Protein AF-0000000083795337 (afdb_homodimer)

Solvent-accessible surface area (backbone atoms only — not comparable to full-atom values): 11195 Å² total; per-residue (Å²): 133,57,73,67,56,52,52,50,52,52,48,51,52,49,50,52,50,48,52,53,50,46,53,50,38,52,50,49,40,58,55,45,55,73,72,33,61,86,78,34,44,68,59,46,50,51,30,49,24,50,42,45,50,49,49,53,44,49,38,45,76,73,72,40,52,71,63,55,39,52,51,51,35,50,50,51,40,53,51,35,55,75,70,58,31,66,58,33,72,62,78,38,41,43,59,53,49,48,48,52,52,44,75,26,88,133,58,73,66,56,53,52,51,52,52,49,52,51,48,50,52,50,49,52,53,50,46,53,49,38,53,50,50,41,58,56,45,56,73,71,32,60,84,78,35,45,69,58,46,52,51,32,50,25,49,43,45,51,49,50,52,45,48,38,43,77,73,71,39,54,72,62,55,38,50,52,52,35,49,50,49,40,52,52,35,56,74,69,57,32,67,57,34,72,61,77,37,40,44,59,53,50,49,49,53,53,46,76,25,88

Foldseek 3Di:
DDPVVVVVVVLVVVLVVLVVVLVVLVVVLVVLVVVPCVVCVVVNVVSVVVNVVSVQVNCVSVPHHPVNVLVVLLVVLVVCVVVVPPCCVPPNNSVVVNVVSVVVD/DDPVVVVVVVLVVVLVVLVVVLVVLVVVLVVLVVVPCVVCVVVNVVSVVVNVVSVQVNCVSVPHHPVNVLVVLLVVLVVCVVVVPPCCVPPNNSVVVNVVSVVVD

Structure (mmCIF, N/CA/C/O backbone):
data_AF-0000000083795337-model_v1
#
loop_
_entity.id
_entity.type
_entity.pdbx_description
1 polymer 'MazG-like family protein'
#
loop_
_atom_site.group_PDB
_atom_site.id
_atom_site.type_symbol
_atom_site.label_atom_id
_atom_site.label_alt_id
_atom_site.label_comp_id
_atom_site.label_asym_id
_atom_site.label_entity_id
_atom_site.label_seq_id
_atom_site.pdbx_PDB_ins_code
_atom_site.Cartn_x
_atom_site.Cartn_y
_atom_site.Cartn_z
_atom_site.occupancy
_atom_site.B_iso_or_equiv
_atom_site.auth_seq_id
_atom_site.auth_comp_id
_atom_site.auth_asym_id
_atom_site.auth_atom_id
_atom_site.pdbx_PDB_model_num
ATOM 1 N N . MET A 1 1 ? 9.078 -29.562 -21.312 1 59.06 1 MET A N 1
ATOM 2 C CA . MET A 1 1 ? 8.859 -28.641 -20.203 1 59.06 1 MET A CA 1
ATOM 3 C C . MET A 1 1 ? 7.438 -28.766 -19.656 1 59.06 1 MET A C 1
ATOM 5 O O . MET A 1 1 ? 6.473 -28.656 -20.422 1 59.06 1 MET A O 1
ATOM 9 N N . LYS A 1 2 ? 7.25 -29.484 -18.516 1 73.25 2 LYS A N 1
ATOM 10 C CA . LYS A 1 2 ? 5.949 -29.906 -18 1 73.25 2 LYS A CA 1
ATOM 11 C C . LYS A 1 2 ? 5.082 -28.688 -17.672 1 73.25 2 LYS A C 1
ATOM 13 O O . LYS A 1 2 ? 5.594 -27.594 -17.438 1 73.25 2 LYS A O 1
ATOM 18 N N . ARG A 1 3 ? 3.871 -28.641 -17.953 1 79.94 3 ARG A N 1
ATOM 19 C CA . ARG A 1 3 ? 2.861 -27.609 -17.703 1 79.94 3 ARG A CA 1
ATOM 20 C C . ARG A 1 3 ? 3.08 -26.953 -16.344 1 79.94 3 ARG A C 1
ATOM 22 O O . ARG A 1 3 ? 2.926 -25.734 -16.203 1 79.94 3 ARG A O 1
ATOM 29 N N . GLU A 1 4 ? 3.494 -27.625 -15.375 1 77.38 4 GLU A N 1
ATOM 30 C CA . GLU A 1 4 ? 3.74 -27.094 -14.039 1 77.38 4 GLU A CA 1
ATOM 31 C C . GLU A 1 4 ? 4.953 -26.172 -14.023 1 77.38 4 GLU A C 1
ATOM 33 O O . GLU A 1 4 ? 4.945 -25.125 -13.352 1 77.38 4 GLU A O 1
ATOM 38 N N . GLU A 1 5 ? 5.926 -26.594 -14.734 1 76.81 5 GLU A N 1
ATOM 39 C CA . GLU A 1 5 ? 7.145 -25.781 -14.828 1 76.81 5 GLU A CA 1
ATOM 40 C C . GLU A 1 5 ? 6.875 -24.453 -15.516 1 76.81 5 GLU A C 1
ATOM 42 O O . GLU A 1 5 ? 7.426 -23.422 -15.125 1 76.81 5 GLU A O 1
ATOM 47 N N . LEU A 1 6 ? 6.039 -24.594 -16.453 1 74.38 6 LEU A N 1
ATOM 48 C CA . LEU A 1 6 ? 5.684 -23.375 -17.188 1 74.38 6 LEU A CA 1
ATOM 49 C C . LEU A 1 6 ? 4.918 -22.406 -16.281 1 74.38 6 LEU A C 1
ATOM 51 O O . LEU A 1 6 ? 5.113 -21.203 -16.359 1 74.38 6 LEU A O 1
ATOM 55 N N . ASN A 1 7 ? 4.113 -22.875 -15.438 1 82.31 7 ASN A N 1
ATOM 56 C CA . ASN A 1 7 ? 3.34 -22.062 -14.508 1 82.31 7 ASN A CA 1
ATOM 57 C C . ASN A 1 7 ? 4.238 -21.391 -13.469 1 82.31 7 ASN A C 1
ATOM 59 O O . ASN A 1 7 ? 4.055 -20.219 -13.148 1 82.31 7 ASN A O 1
ATOM 63 N N . ILE A 1 8 ? 5.23 -22.141 -13.117 1 84.5 8 ILE A N 1
ATOM 64 C CA . ILE A 1 8 ? 6.168 -21.609 -12.133 1 84.5 8 ILE A CA 1
ATOM 65 C C . ILE A 1 8 ? 6.992 -20.484 -12.758 1 84.5 8 ILE A C 1
ATOM 67 O O . ILE A 1 8 ? 7.188 -19.438 -12.148 1 84.5 8 ILE A O 1
ATOM 71 N N . MET A 1 9 ? 7.441 -20.734 -13.945 1 87.31 9 MET A N 1
ATOM 72 C CA . MET A 1 9 ? 8.234 -19.734 -14.656 1 87.31 9 MET A CA 1
ATOM 73 C C . MET A 1 9 ? 7.41 -18.484 -14.922 1 87.31 9 MET A C 1
ATOM 75 O O . MET A 1 9 ? 7.91 -17.359 -14.781 1 87.31 9 MET A O 1
ATOM 79 N N . SER A 1 10 ? 6.195 -18.656 -15.305 1 89.12 10 SER A N 1
ATOM 80 C CA . SER A 1 10 ? 5.301 -17.531 -15.531 1 89.12 10 SER A CA 1
ATOM 81 C C . SER A 1 10 ? 5.07 -16.734 -14.242 1 89.12 10 SER A C 1
ATOM 83 O O . SER A 1 10 ? 5.043 -15.5 -14.266 1 89.12 10 SER A O 1
ATOM 85 N N . ASN A 1 11 ? 4.973 -17.453 -13.234 1 90.19 11 ASN A N 1
ATOM 86 C CA . ASN A 1 11 ? 4.785 -16.797 -11.938 1 90.19 11 ASN A CA 1
ATOM 87 C C . ASN A 1 11 ? 6.016 -16 -11.523 1 90.19 11 ASN A C 1
ATOM 89 O O . ASN A 1 11 ? 5.895 -14.875 -11.039 1 90.19 11 ASN A O 1
ATOM 93 N N . ILE A 1 12 ? 7.129 -16.562 -11.766 1 91.06 12 ILE A N 1
ATOM 94 C CA . ILE A 1 12 ? 8.383 -15.891 -11.445 1 91.06 12 ILE A CA 1
ATOM 95 C C . ILE A 1 12 ? 8.523 -14.633 -12.289 1 91.06 12 ILE A C 1
ATOM 97 O O . ILE A 1 12 ? 8.898 -13.578 -11.781 1 91.06 12 ILE A O 1
ATOM 101 N N . LYS A 1 13 ? 8.188 -14.766 -13.508 1 93.06 13 LYS A N 1
ATOM 102 C CA . LYS A 1 13 ? 8.25 -13.609 -14.398 1 93.06 13 LYS A CA 1
ATOM 103 C C . LYS A 1 13 ? 7.285 -12.516 -13.945 1 93.06 13 LYS A C 1
ATOM 105 O O . LYS A 1 13 ? 7.625 -11.336 -13.977 1 93.06 13 LYS A O 1
ATOM 110 N N . MET A 1 14 ? 6.152 -12.867 -13.539 1 94 14 MET A N 1
ATOM 111 C CA . MET A 1 14 ? 5.156 -11.914 -13.062 1 94 14 MET A CA 1
ATOM 112 C C . MET A 1 14 ? 5.637 -11.211 -11.789 1 94 14 MET A C 1
ATOM 114 O O . MET A 1 14 ? 5.5 -10 -11.656 1 94 14 MET A O 1
ATOM 118 N N . ILE A 1 15 ? 6.223 -11.961 -10.945 1 94.5 15 ILE A N 1
ATOM 119 C CA . ILE A 1 15 ? 6.738 -11.398 -9.703 1 94.5 15 ILE A CA 1
ATOM 120 C C . ILE A 1 15 ? 7.844 -10.391 -10.016 1 94.5 15 ILE A C 1
ATOM 122 O O . ILE A 1 15 ? 7.879 -9.297 -9.438 1 94.5 15 ILE A O 1
ATOM 126 N N . GLU A 1 16 ? 8.688 -10.688 -10.953 1 94.69 16 GLU A N 1
ATOM 127 C CA . GLU A 1 16 ? 9.758 -9.773 -11.344 1 94.69 16 GLU A CA 1
ATOM 128 C C . GLU A 1 16 ? 9.195 -8.5 -11.969 1 94.69 16 GLU A C 1
ATOM 130 O O . GLU A 1 16 ? 9.695 -7.402 -11.711 1 94.69 16 GLU A O 1
ATOM 135 N N . LYS A 1 17 ? 8.203 -8.68 -12.727 1 94.75 17 LYS A N 1
ATOM 136 C CA . LYS A 1 17 ? 7.539 -7.531 -13.328 1 94.75 17 LYS A CA 1
ATOM 137 C C . LYS A 1 17 ? 6.902 -6.645 -12.266 1 94.75 17 LYS A C 1
ATOM 13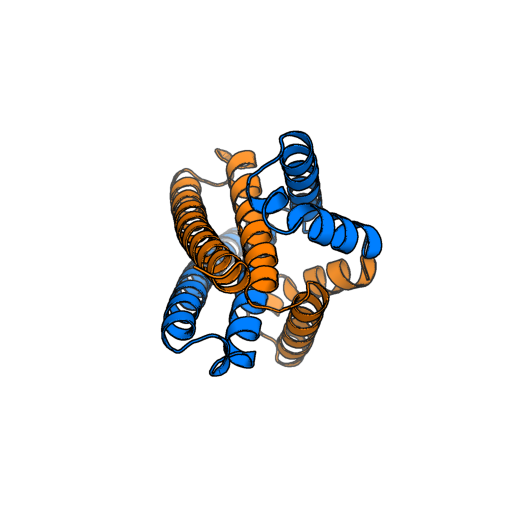9 O O . LYS A 1 17 ? 7.023 -5.418 -12.312 1 94.75 17 LYS A O 1
ATOM 144 N N . LEU A 1 18 ? 6.289 -7.273 -11.336 1 95.81 18 LEU A N 1
ATOM 145 C CA . LE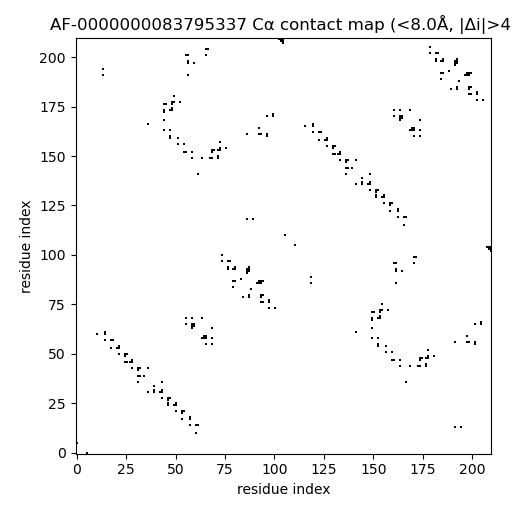U A 1 18 ? 5.641 -6.543 -10.25 1 95.81 18 LEU A CA 1
ATOM 146 C C . LEU A 1 18 ? 6.672 -5.797 -9.406 1 95.81 18 LEU A C 1
ATOM 148 O O . LEU A 1 18 ? 6.453 -4.645 -9.031 1 95.81 18 LEU A O 1
ATOM 152 N N . LYS A 1 19 ? 7.762 -6.512 -9.164 1 95.69 19 LYS A N 1
ATOM 153 C CA . LYS A 1 19 ? 8.844 -5.867 -8.43 1 95.69 19 LYS A CA 1
ATOM 154 C C . LYS A 1 19 ? 9.359 -4.637 -9.172 1 95.69 19 LYS A C 1
ATOM 156 O O . LYS A 1 19 ? 9.547 -3.578 -8.57 1 95.69 19 LYS A O 1
ATOM 161 N N . ALA A 1 20 ? 9.602 -4.766 -10.453 1 95.38 20 ALA A N 1
ATOM 162 C CA . ALA A 1 20 ? 10.078 -3.656 -11.27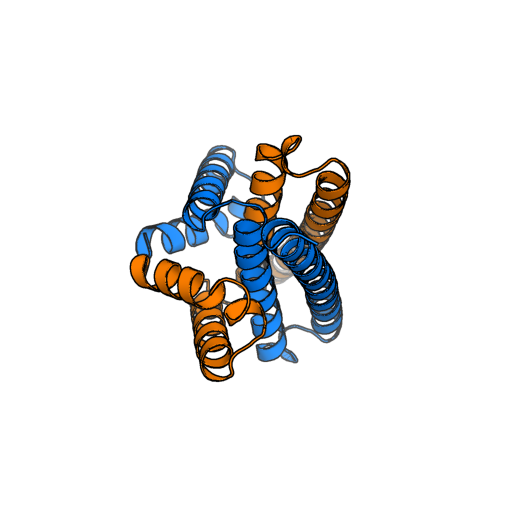3 1 95.38 20 ALA A CA 1
ATOM 163 C C . ALA A 1 20 ? 9.078 -2.51 -11.289 1 95.38 20 ALA A C 1
ATOM 165 O O . ALA A 1 20 ? 9.453 -1.345 -11.133 1 95.38 20 ALA A O 1
ATOM 166 N N . ASN A 1 21 ? 7.801 -2.818 -11.438 1 96.19 21 ASN A N 1
ATOM 167 C CA . ASN A 1 21 ? 6.75 -1.806 -11.461 1 96.19 21 ASN A CA 1
ATOM 168 C C . ASN A 1 21 ? 6.641 -1.078 -10.125 1 96.19 21 ASN A C 1
ATOM 170 O O . ASN A 1 21 ? 6.41 0.132 -10.094 1 96.19 21 ASN A O 1
ATOM 174 N N . LEU A 1 22 ? 6.797 -1.831 -9.07 1 96.56 22 LEU A N 1
ATOM 175 C CA . LEU A 1 22 ? 6.758 -1.232 -7.742 1 96.56 22 LEU A CA 1
ATOM 176 C C . LEU A 1 22 ? 7.859 -0.193 -7.582 1 96.56 22 LEU A C 1
ATOM 178 O O . LEU A 1 22 ? 7.602 0.928 -7.137 1 96.56 22 LEU A O 1
ATOM 182 N N . LEU A 1 23 ? 9.055 -0.534 -8.031 1 95.94 23 LEU A N 1
ATOM 183 C CA . LEU A 1 23 ? 10.18 0.394 -7.945 1 95.94 23 LEU A CA 1
ATOM 184 C C . LEU A 1 23 ? 9.93 1.629 -8.805 1 95.94 23 LEU A C 1
ATOM 186 O O . LEU A 1 23 ? 10.227 2.75 -8.391 1 95.94 23 LEU A O 1
ATOM 190 N N . CYS A 1 24 ? 9.336 1.401 -9.953 1 95.44 24 CYS A N 1
ATOM 191 C CA . CYS A 1 24 ? 9.055 2.51 -10.867 1 95.44 24 CYS A CA 1
ATOM 192 C C . CYS A 1 24 ? 8.023 3.455 -10.273 1 95.44 24 CYS A C 1
ATOM 194 O O . CYS A 1 24 ? 8.188 4.676 -10.32 1 95.44 24 CYS A O 1
ATOM 196 N N . ILE A 1 25 ? 6.988 2.916 -9.672 1 95.81 25 ILE A N 1
ATOM 197 C CA . ILE A 1 25 ? 5.922 3.74 -9.117 1 95.81 25 ILE A CA 1
ATOM 198 C C . ILE A 1 25 ? 6.438 4.512 -7.906 1 95.81 25 ILE A C 1
ATOM 200 O O . ILE A 1 25 ? 6.129 5.695 -7.738 1 95.81 25 ILE A O 1
ATOM 204 N N . ILE A 1 26 ? 7.301 3.867 -7.098 1 96.38 26 ILE A N 1
ATOM 205 C CA . ILE A 1 26 ? 7.887 4.547 -5.945 1 96.38 26 ILE A CA 1
ATOM 206 C C . ILE A 1 26 ? 8.812 5.664 -6.422 1 96.38 26 ILE A C 1
ATOM 208 O O . ILE A 1 26 ? 8.789 6.77 -5.879 1 96.38 26 ILE A O 1
ATOM 212 N N . GLY A 1 27 ? 9.602 5.363 -7.406 1 95.75 27 GLY A N 1
ATOM 213 C CA . GLY A 1 27 ? 10.422 6.406 -8 1 95.75 27 GLY A CA 1
ATOM 214 C C . GLY A 1 27 ? 9.617 7.578 -8.516 1 95.75 27 GLY A C 1
ATOM 215 O O . GLY A 1 27 ? 9.969 8.734 -8.281 1 95.75 27 GLY A O 1
ATOM 216 N N . GLU A 1 28 ? 8.578 7.285 -9.266 1 95 28 GLU A N 1
ATOM 217 C CA . GLU A 1 28 ? 7.691 8.328 -9.773 1 95 28 GLU A CA 1
ATOM 218 C C . GLU A 1 28 ? 7.078 9.141 -8.641 1 95 28 GLU A C 1
ATOM 220 O O . GLU A 1 28 ? 6.98 10.367 -8.734 1 95 28 GLU A O 1
ATOM 225 N N . PHE A 1 29 ? 6.684 8.469 -7.625 1 94.69 29 PHE A N 1
ATOM 226 C CA . PHE A 1 29 ? 6.102 9.109 -6.453 1 94.69 29 PHE A CA 1
ATOM 227 C C . PHE A 1 29 ? 7.059 10.141 -5.867 1 94.69 29 PHE A C 1
ATOM 229 O O . PHE A 1 29 ? 6.668 11.289 -5.617 1 94.69 29 PHE A O 1
ATOM 236 N N . TYR A 1 30 ? 8.305 9.734 -5.703 1 93.94 30 TYR A N 1
ATOM 237 C CA . TYR A 1 30 ? 9.289 10.648 -5.137 1 93.94 30 TYR A CA 1
ATOM 238 C C . TYR A 1 30 ? 9.562 11.805 -6.082 1 93.94 30 TYR A C 1
ATOM 240 O O . TYR A 1 30 ? 9.797 12.938 -5.645 1 93.94 30 TYR A O 1
ATOM 248 N N . HIS A 1 31 ? 9.516 11.477 -7.344 1 94.19 31 HIS A N 1
ATOM 249 C CA . HIS A 1 31 ? 9.695 12.539 -8.328 1 94.19 31 HIS A CA 1
ATOM 250 C C . HIS A 1 31 ? 8.547 13.539 -8.281 1 94.19 31 HIS A C 1
ATOM 252 O O . HIS A 1 31 ? 8.773 14.75 -8.305 1 94.19 31 HIS A O 1
ATOM 258 N N . LEU A 1 32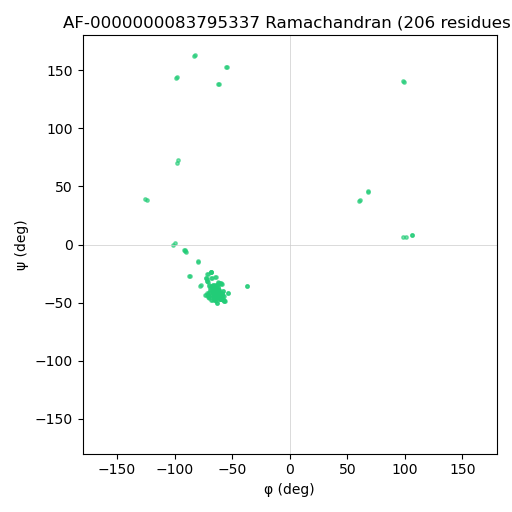 ? 7.328 13.133 -8.164 1 92 32 LEU A N 1
ATOM 259 C CA . LEU A 1 32 ? 6.137 13.977 -8.117 1 92 32 LEU A CA 1
ATOM 260 C C . LEU A 1 32 ? 6.145 14.859 -6.875 1 92 32 LEU A C 1
ATOM 262 O O . LEU A 1 32 ? 5.719 16.016 -6.926 1 92 32 LEU A O 1
ATOM 266 N N . LEU A 1 33 ? 6.676 14.312 -5.77 1 91.38 33 LEU A N 1
ATOM 267 C CA . LEU A 1 33 ? 6.699 15.055 -4.512 1 91.38 33 LEU A CA 1
ATOM 268 C C . LEU A 1 33 ? 7.652 16.234 -4.598 1 91.38 33 LEU A C 1
ATOM 270 O O . LEU A 1 33 ? 7.523 17.203 -3.84 1 91.38 33 LEU A O 1
ATOM 274 N N . THR A 1 34 ? 8.633 16.172 -5.508 1 89.75 34 THR A N 1
ATOM 275 C CA . THR A 1 34 ? 9.547 17.281 -5.664 1 89.75 34 THR A CA 1
ATOM 276 C C . THR A 1 34 ? 8.844 18.469 -6.324 1 89.75 34 THR A C 1
ATOM 278 O O . THR A 1 34 ? 9.289 19.609 -6.195 1 89.75 34 THR A O 1
ATOM 281 N N . LYS A 1 35 ? 7.805 18.297 -7.09 1 87.19 35 LYS A N 1
ATOM 282 C CA . LYS A 1 35 ? 7.059 19.344 -7.777 1 87.19 35 LYS A CA 1
ATOM 283 C C . LYS A 1 35 ? 6.09 20.047 -6.824 1 87.19 35 LYS A C 1
ATOM 285 O O . LYS A 1 35 ? 5.637 21.156 -7.102 1 87.19 35 LYS A O 1
ATOM 290 N N . GLY A 1 36 ? 5.828 19.453 -5.637 1 79 36 GLY A N 1
ATOM 291 C CA . GLY A 1 36 ? 4.867 19.969 -4.68 1 79 36 GLY A CA 1
ATOM 292 C C . GLY A 1 36 ? 3.518 19.281 -4.75 1 79 36 GLY A C 1
ATOM 293 O O . GLY A 1 36 ? 3.041 18.953 -5.84 1 79 36 GLY A O 1
ATOM 294 N N . SER A 1 37 ? 2.877 19.016 -3.729 1 76.88 37 SER A N 1
ATOM 295 C CA . SER A 1 37 ? 1.64 18.25 -3.633 1 76.88 37 SER A CA 1
ATOM 296 C C . SER A 1 37 ? 0.474 19 -4.266 1 76.88 37 SER A C 1
ATOM 298 O O . SER A 1 37 ? -0.415 18.375 -4.863 1 76.88 37 SER A O 1
ATOM 300 N N . ASN A 1 38 ? 0.527 20.25 -4.262 1 78.62 38 ASN A N 1
ATOM 301 C CA . ASN A 1 38 ? -0.567 21.062 -4.801 1 78.62 38 ASN A CA 1
ATOM 302 C C . ASN A 1 38 ? -0.626 20.969 -6.324 1 78.62 38 ASN A C 1
ATOM 304 O O . ASN A 1 38 ? -1.712 20.922 -6.906 1 78.62 38 ASN A O 1
ATOM 308 N N . VAL A 1 39 ? 0.49 20.812 -6.953 1 74.62 39 VAL A N 1
ATOM 309 C CA . VAL A 1 39 ? 0.598 20.828 -8.406 1 74.62 39 VAL A CA 1
ATOM 310 C C . VAL A 1 39 ? 0.34 19.422 -8.961 1 74.62 39 VAL A C 1
ATOM 312 O O . VAL A 1 39 ? -0.25 19.266 -10.031 1 74.62 39 VAL A O 1
ATOM 315 N N . ALA A 1 40 ? 0.611 18.5 -8.188 1 83.25 40 ALA A N 1
ATOM 316 C CA . ALA A 1 40 ? 0.585 17.125 -8.711 1 83.25 40 ALA A CA 1
ATOM 317 C C . ALA A 1 40 ? -0.349 16.25 -7.895 1 83.25 40 ALA A C 1
ATOM 319 O O . ALA A 1 40 ? -0.115 15.039 -7.762 1 83.25 40 ALA A O 1
ATOM 320 N N . GLN A 1 41 ? -1.481 16.812 -7.48 1 85.06 41 GLN A N 1
ATOM 321 C CA . GLN A 1 41 ? -2.332 16.156 -6.496 1 85.06 41 GLN A CA 1
ATOM 322 C C . GLN A 1 41 ? -2.9 14.844 -7.043 1 85.06 41 GLN A C 1
ATOM 324 O O . GLN A 1 41 ? -2.76 13.789 -6.422 1 85.06 41 GLN A O 1
ATOM 329 N N . ASP A 1 42 ? -3.43 14.93 -8.25 1 90.06 42 ASP A N 1
ATOM 330 C CA . ASP A 1 42 ? -4.059 13.742 -8.828 1 90.06 42 ASP A CA 1
ATOM 331 C C . ASP A 1 42 ? -3.021 12.664 -9.133 1 90.06 42 ASP A C 1
ATOM 333 O O . ASP A 1 42 ? -3.277 11.477 -8.938 1 90.06 42 ASP A O 1
ATOM 337 N N . ALA A 1 43 ? -1.911 13.164 -9.547 1 93.44 43 ALA A N 1
ATOM 338 C CA . ALA A 1 43 ? -0.852 12.227 -9.906 1 93.44 43 ALA A CA 1
ATOM 339 C C . ALA A 1 43 ? -0.289 11.531 -8.672 1 93.44 43 ALA A C 1
ATOM 341 O O . ALA A 1 43 ? 0.055 10.352 -8.719 1 93.44 43 ALA A O 1
ATOM 342 N N . ILE A 1 44 ? -0.23 12.234 -7.59 1 95.44 44 ILE A N 1
ATOM 343 C CA . ILE A 1 44 ? 0.301 11.68 -6.348 1 95.44 44 ILE A CA 1
ATOM 344 C C . ILE A 1 44 ? -0.641 10.602 -5.816 1 95.44 44 ILE A C 1
ATOM 346 O O . ILE A 1 44 ? -0.205 9.5 -5.492 1 95.44 44 ILE A O 1
ATOM 350 N N . LEU A 1 45 ? -1.895 11.008 -5.805 1 95.12 45 LEU A N 1
ATOM 351 C CA . LEU A 1 45 ? -2.902 10.039 -5.379 1 95.12 45 LEU A CA 1
ATOM 352 C C . LEU A 1 45 ? -2.871 8.797 -6.258 1 95.12 45 LEU A C 1
ATOM 354 O O . LEU A 1 45 ? -2.959 7.676 -5.758 1 95.12 45 LEU A O 1
ATOM 358 N N . ASN A 1 46 ? -2.688 9 -7.559 1 95.75 46 ASN A N 1
ATOM 359 C CA . ASN A 1 46 ? -2.598 7.914 -8.523 1 95.75 46 ASN A CA 1
ATOM 360 C C . ASN A 1 46 ? -1.399 7.012 -8.242 1 95.75 46 ASN A C 1
ATOM 362 O O . ASN A 1 46 ? -1.487 5.789 -8.391 1 95.75 46 ASN A O 1
ATOM 366 N N . CYS A 1 47 ? -0.358 7.559 -7.836 1 96.25 47 CYS A N 1
ATOM 367 C CA . CYS A 1 47 ? 0.849 6.805 -7.516 1 96.25 47 CYS A CA 1
ATOM 368 C C . CYS A 1 47 ? 0.664 5.996 -6.238 1 96.25 47 CYS A C 1
ATOM 370 O O . CYS A 1 47 ? 1.028 4.82 -6.184 1 96.25 47 CYS A O 1
ATOM 372 N N . ILE A 1 48 ? 0.088 6.609 -5.262 1 97.44 48 ILE A N 1
ATOM 373 C CA . ILE A 1 48 ? -0.109 5.945 -3.979 1 97.44 48 ILE A CA 1
ATOM 374 C C . ILE A 1 48 ? -1.027 4.738 -4.156 1 97.44 48 ILE A C 1
ATOM 376 O O . ILE A 1 48 ? -0.683 3.625 -3.752 1 97.44 48 ILE A O 1
ATOM 380 N N . SER A 1 49 ? -2.15 4.969 -4.793 1 97.44 49 SER A N 1
ATOM 381 C CA . SER A 1 49 ? -3.098 3.877 -5 1 97.44 49 SER A CA 1
ATOM 382 C C . SER A 1 49 ? -2.494 2.781 -5.875 1 97.44 49 SER A C 1
ATOM 384 O O . SER A 1 49 ? -2.721 1.594 -5.637 1 97.44 49 SER A O 1
ATOM 386 N N . GLY A 1 50 ? -1.749 3.176 -6.883 1 97.06 50 GLY A N 1
ATOM 387 C CA . GLY A 1 50 ? -1.072 2.215 -7.734 1 97.06 50 GLY A CA 1
ATOM 388 C C . GLY A 1 50 ? -0.071 1.354 -6.988 1 97.06 50 GLY A C 1
ATOM 389 O O . GLY A 1 50 ? -0.005 0.141 -7.203 1 97.06 50 GLY A O 1
ATOM 390 N N . ALA A 1 51 ? 0.692 1.988 -6.105 1 97.69 51 ALA A N 1
ATOM 391 C CA . ALA A 1 51 ? 1.674 1.256 -5.312 1 97.69 51 ALA A CA 1
ATOM 392 C C . ALA A 1 51 ? 0.994 0.238 -4.402 1 97.69 51 ALA A C 1
ATOM 394 O O . ALA A 1 51 ? 1.436 -0.909 -4.305 1 97.69 51 ALA A O 1
ATOM 395 N N . ILE A 1 52 ? -0.062 0.641 -3.74 1 98.25 52 ILE A N 1
A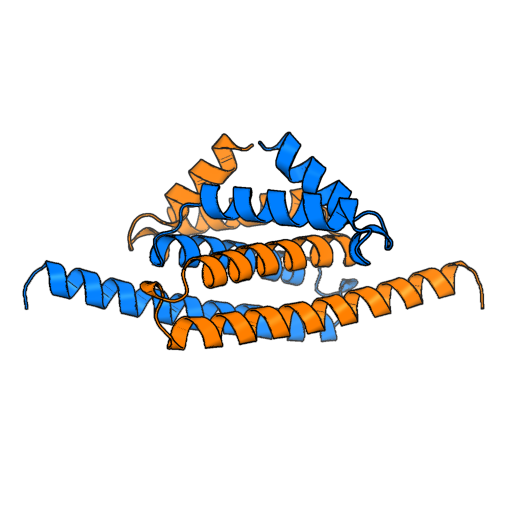TOM 396 C CA . ILE A 1 52 ? -0.799 -0.236 -2.838 1 98.25 52 ILE A CA 1
ATOM 397 C C . ILE A 1 52 ? -1.353 -1.429 -3.615 1 98.25 52 ILE A C 1
ATOM 399 O O . ILE A 1 52 ? -1.257 -2.572 -3.16 1 98.25 52 ILE A O 1
ATOM 403 N N . LEU A 1 53 ? -1.87 -1.143 -4.777 1 97.56 53 LEU A N 1
ATOM 404 C CA . LEU A 1 53 ? -2.418 -2.191 -5.629 1 97.56 53 LEU A CA 1
ATOM 405 C C . LEU A 1 53 ? -1.345 -3.215 -5.992 1 97.56 53 LEU A C 1
ATOM 407 O O . LEU A 1 53 ? -1.568 -4.422 -5.875 1 97.56 53 LEU A O 1
ATOM 411 N N . ILE A 1 54 ? -0.205 -2.752 -6.395 1 97.62 54 ILE A N 1
ATOM 412 C CA . ILE A 1 54 ? 0.894 -3.635 -6.77 1 97.62 54 ILE A CA 1
ATOM 413 C C . ILE A 1 54 ? 1.309 -4.48 -5.57 1 97.62 54 ILE A C 1
ATOM 415 O O . ILE A 1 54 ? 1.612 -5.668 -5.715 1 97.62 54 ILE A O 1
ATOM 419 N N . LEU A 1 55 ? 1.338 -3.922 -4.379 1 97.44 55 LEU A N 1
ATOM 420 C CA . LEU A 1 55 ? 1.729 -4.641 -3.17 1 97.44 55 LEU A CA 1
ATOM 421 C C . LEU A 1 55 ? 0.751 -5.773 -2.871 1 97.44 55 LEU A C 1
ATOM 423 O O . LEU A 1 55 ? 1.165 -6.871 -2.498 1 97.44 55 LEU A O 1
ATOM 427 N N . TYR A 1 56 ? -0.536 -5.543 -3.078 1 97.19 56 TYR A N 1
ATOM 428 C CA . TYR A 1 56 ? -1.529 -6.59 -2.867 1 97.19 56 TYR A CA 1
ATOM 429 C C . TYR A 1 56 ? -1.36 -7.715 -3.881 1 97.19 56 TYR A C 1
ATOM 431 O O . TYR A 1 56 ? -1.436 -8.891 -3.527 1 97.19 56 TYR A O 1
ATOM 439 N N . VAL A 1 57 ? -1.163 -7.34 -5.121 1 97.12 57 VAL A N 1
ATOM 440 C CA . VAL A 1 57 ? -1.012 -8.344 -6.172 1 97.12 57 VAL A CA 1
ATOM 441 C C . VAL A 1 57 ? 0.257 -9.156 -5.93 1 97.12 57 VAL A C 1
ATOM 443 O O . VAL A 1 57 ? 0.259 -10.383 -6.09 1 97.12 57 VAL A O 1
ATOM 446 N N . LEU A 1 58 ? 1.292 -8.469 -5.527 1 96.12 58 LEU A N 1
ATOM 447 C CA . LEU A 1 58 ? 2.539 -9.148 -5.191 1 96.12 58 LEU A CA 1
ATOM 448 C C . LEU A 1 58 ? 2.33 -10.133 -4.043 1 96.12 58 LEU A C 1
ATOM 450 O O . LEU A 1 58 ? 2.822 -11.258 -4.094 1 96.12 58 LEU A O 1
ATOM 454 N N . ALA A 1 59 ? 1.612 -9.68 -2.957 1 95.88 59 ALA A N 1
ATOM 455 C CA . ALA A 1 59 ? 1.292 -10.57 -1.849 1 95.88 59 ALA A CA 1
ATOM 456 C C . ALA A 1 59 ? 0.589 -11.828 -2.346 1 95.88 59 ALA A C 1
ATOM 458 O O . ALA A 1 59 ? 0.956 -12.945 -1.965 1 95.88 59 ALA A O 1
ATOM 459 N N . GLN A 1 60 ? -0.318 -11.68 -3.266 1 95.75 60 GLN A N 1
ATOM 460 C CA . GLN A 1 60 ? -1.045 -12.812 -3.83 1 95.75 60 GLN A CA 1
ATOM 461 C C . GLN A 1 60 ? -0.101 -13.766 -4.562 1 95.75 60 GLN A C 1
ATOM 463 O O . GLN A 1 60 ? -0.188 -14.984 -4.398 1 95.75 60 GLN A O 1
ATOM 468 N N . LYS A 1 61 ? 0.792 -13.195 -5.32 1 93.69 61 LYS A N 1
ATOM 469 C CA . LYS A 1 61 ? 1.709 -14 -6.121 1 93.69 61 LYS A CA 1
ATOM 470 C C . LYS A 1 61 ? 2.697 -14.758 -5.234 1 93.69 61 LYS A C 1
ATOM 472 O O . LYS A 1 61 ? 3.221 -15.797 -5.629 1 93.69 61 LYS A O 1
ATOM 477 N N . LEU A 1 62 ? 2.889 -14.219 -4.051 1 93.5 62 LEU A N 1
ATOM 478 C CA . LEU A 1 62 ? 3.814 -14.836 -3.111 1 93.5 62 LEU A CA 1
ATOM 479 C C . LEU A 1 62 ? 3.09 -15.828 -2.209 1 93.5 62 LEU A C 1
ATOM 481 O O . LEU A 1 62 ? 3.715 -16.484 -1.367 1 93.5 62 LEU A O 1
ATOM 485 N N . GLY A 1 63 ? 1.762 -15.914 -2.334 1 92.19 63 GLY A N 1
ATOM 486 C CA . GLY A 1 63 ? 1.006 -16.938 -1.634 1 92.19 63 GLY A CA 1
ATOM 487 C C . GLY A 1 63 ? 0.208 -16.391 -0.462 1 92.19 63 GLY A C 1
ATOM 488 O O . GLY A 1 63 ? -0.318 -17.172 0.345 1 92.19 63 GLY A O 1
ATOM 489 N N . TYR A 1 64 ? 0.161 -15.07 -0.319 1 94.94 64 TYR A N 1
ATOM 490 C CA . TYR A 1 64 ? -0.626 -14.469 0.752 1 94.94 64 TYR A CA 1
ATOM 491 C C . TYR A 1 64 ? -1.985 -14.008 0.238 1 94.94 64 TYR A C 1
ATOM 493 O O . TYR A 1 64 ? -2.102 -13.547 -0.899 1 94.94 64 TYR A O 1
ATOM 501 N N . SER A 1 65 ? -2.99 -14.141 1.064 1 94.25 65 SER A N 1
ATOM 502 C CA . SER A 1 65 ? -4.293 -13.586 0.715 1 94.25 65 SER A CA 1
ATOM 503 C C . SER A 1 65 ? -4.363 -12.102 1.052 1 94.25 65 SER A C 1
ATOM 505 O O . SER A 1 65 ? -3.561 -11.594 1.839 1 94.25 65 SER A O 1
ATOM 507 N N . CYS A 1 66 ? -5.32 -11.391 0.487 1 94.88 66 CYS A N 1
ATOM 508 C CA . CYS A 1 66 ? -5.586 -10 0.844 1 94.88 66 CYS A CA 1
ATOM 509 C C . CYS A 1 66 ? -5.949 -9.875 2.32 1 94.88 66 CYS A C 1
ATOM 511 O O . CYS A 1 66 ? -5.582 -8.898 2.975 1 94.88 66 CYS A O 1
ATOM 513 N N . GLU A 1 67 ? -6.582 -10.883 2.783 1 94.25 67 GLU A N 1
ATOM 514 C CA . GLU A 1 67 ? -6.977 -10.914 4.188 1 94.25 67 GLU A CA 1
ATOM 515 C C . GLU A 1 67 ? -5.758 -11.016 5.102 1 94.25 67 GLU A C 1
ATOM 517 O O . GLU A 1 67 ? -5.734 -10.422 6.18 1 94.25 67 GLU A O 1
ATOM 522 N N . ASP A 1 68 ? -4.828 -11.797 4.672 1 95.31 68 ASP A N 1
ATOM 523 C CA . ASP A 1 68 ? -3.588 -11.898 5.434 1 95.31 68 ASP A CA 1
ATOM 524 C C . ASP A 1 68 ? -2.924 -10.539 5.59 1 95.31 68 ASP A C 1
ATOM 526 O O . ASP A 1 68 ? -2.477 -10.18 6.684 1 95.31 68 ASP A O 1
ATOM 530 N N . VAL A 1 69 ? -2.906 -9.859 4.535 1 96.12 69 VAL A N 1
ATOM 531 C CA . VAL A 1 69 ? -2.289 -8.539 4.523 1 96.12 69 VAL A CA 1
ATOM 532 C C . VAL A 1 69 ? -3.062 -7.598 5.445 1 96.12 69 VAL A C 1
ATOM 534 O O . VAL A 1 69 ? -2.473 -6.93 6.297 1 96.12 69 VAL A O 1
ATOM 537 N N . ASP A 1 70 ? -4.391 -7.617 5.332 1 94.81 70 ASP A N 1
ATOM 538 C CA . ASP A 1 70 ? -5.242 -6.75 6.145 1 94.81 70 ASP A CA 1
ATOM 539 C C . ASP A 1 70 ? -5.078 -7.059 7.629 1 94.81 70 ASP A C 1
ATOM 541 O O . ASP A 1 70 ? -5.016 -6.145 8.453 1 94.81 70 ASP A O 1
ATOM 545 N N . ASN A 1 71 ? -5.051 -8.305 7.91 1 95.44 71 ASN A N 1
ATOM 546 C CA . ASN A 1 71 ? -4.926 -8.719 9.305 1 95.44 71 ASN A CA 1
ATOM 547 C C . ASN A 1 71 ? -3.588 -8.281 9.898 1 95.44 71 ASN A C 1
ATOM 549 O O . ASN A 1 71 ? -3.527 -7.844 11.047 1 95.44 71 ASN A O 1
ATOM 553 N N . ASP A 1 72 ? -2.582 -8.414 9.125 1 96.19 72 ASP A N 1
ATOM 554 C CA . ASP A 1 72 ? -1.268 -7.984 9.594 1 96.19 72 ASP A CA 1
ATOM 555 C C . ASP A 1 72 ? -1.227 -6.473 9.789 1 96.19 72 ASP A C 1
ATOM 557 O O . ASP A 1 72 ? -0.625 -5.98 10.75 1 96.19 72 ASP A O 1
ATOM 561 N N . MET A 1 73 ? -1.86 -5.758 8.914 1 96.38 73 MET A N 1
ATOM 562 C CA . MET A 1 73 ? -1.952 -4.305 9.031 1 96.38 73 MET A CA 1
ATOM 563 C C . MET A 1 73 ? -2.697 -3.912 10.305 1 96.38 73 MET A C 1
ATOM 565 O O . MET A 1 73 ? -2.27 -3.008 11.023 1 96.38 73 MET A O 1
ATOM 569 N N . LYS A 1 74 ? -3.783 -4.613 10.562 1 95.31 74 LYS A N 1
ATOM 570 C CA . LYS A 1 74 ? -4.578 -4.34 11.75 1 95.31 74 LYS A CA 1
ATOM 571 C C . LYS A 1 74 ? -3.756 -4.559 13.023 1 95.31 74 LYS A C 1
ATOM 573 O O . LYS A 1 74 ? -3.852 -3.781 13.969 1 95.31 74 LYS A O 1
ATOM 578 N N . ARG A 1 75 ? -3.055 -5.555 13.008 1 95.25 75 ARG A N 1
ATOM 579 C CA . ARG A 1 75 ? -2.188 -5.84 14.148 1 95.25 75 ARG A CA 1
ATOM 580 C C . ARG A 1 75 ? -1.16 -4.73 14.344 1 95.25 75 ARG A C 1
ATOM 582 O O . ARG A 1 75 ? -0.927 -4.285 15.469 1 95.25 75 ARG A O 1
ATOM 589 N N . LYS A 1 76 ? -0.58 -4.273 13.25 1 94.94 76 LYS A N 1
ATOM 590 C CA . LYS A 1 76 ? 0.399 -3.191 13.297 1 94.94 76 LYS A CA 1
ATOM 591 C C . LYS A 1 76 ? -0.228 -1.907 13.836 1 94.94 76 LYS A C 1
ATOM 593 O O . LYS A 1 76 ? 0.413 -1.157 14.57 1 94.94 76 LYS A O 1
ATOM 598 N N . LEU A 1 77 ? -1.405 -1.699 13.422 1 95.69 77 LEU A N 1
ATOM 599 C CA . LEU A 1 77 ? -2.119 -0.504 13.859 1 95.69 77 LEU A CA 1
ATOM 600 C C . LEU A 1 77 ? -2.404 -0.557 15.352 1 95.69 77 LEU A C 1
ATOM 602 O O . LEU A 1 77 ? -2.178 0.421 16.062 1 95.69 77 LEU A O 1
ATOM 606 N N . LYS A 1 78 ? -2.898 -1.688 15.781 1 95.5 78 LYS A N 1
ATOM 607 C CA . LYS A 1 78 ? -3.189 -1.862 17.203 1 95.5 78 LYS A CA 1
ATOM 608 C C . LYS A 1 78 ? -1.938 -1.648 18.047 1 95.5 78 LYS A C 1
ATOM 610 O O . LYS A 1 78 ? -1.975 -0.924 19.047 1 95.5 78 LYS A O 1
ATOM 615 N N . THR A 1 79 ? -0.893 -2.232 17.672 1 95.31 79 THR A N 1
ATOM 616 C CA . THR A 1 79 ? 0.371 -2.129 18.391 1 95.31 79 THR A CA 1
ATOM 617 C C . THR A 1 79 ? 0.899 -0.698 18.359 1 95.31 79 THR A C 1
ATOM 619 O O . THR A 1 79 ? 1.36 -0.172 19.375 1 95.31 79 THR A O 1
ATOM 622 N N . GLY A 1 80 ? 0.83 -0.101 17.172 1 93.25 80 GLY A N 1
ATOM 623 C CA . GLY A 1 80 ? 1.313 1.262 17.016 1 93.25 80 GLY A CA 1
ATOM 624 C C . GLY A 1 80 ? 0.551 2.268 17.844 1 93.25 80 GLY A C 1
ATOM 625 O O . GLY A 1 80 ? 1.146 3.174 18.438 1 93.25 80 GLY A O 1
ATOM 626 N N . ILE A 1 81 ? -0.731 2.07 17.922 1 94.62 81 ILE A N 1
ATOM 627 C CA . ILE A 1 81 ? -1.577 2.969 18.688 1 94.62 81 ILE A CA 1
ATOM 628 C C . ILE A 1 81 ? -1.315 2.762 20.188 1 94.62 81 ILE A C 1
ATOM 630 O O . ILE A 1 81 ? -1.155 3.729 20.938 1 94.62 81 ILE A O 1
ATOM 634 N N . ALA A 1 82 ? -1.253 1.56 20.578 1 94 82 ALA A N 1
ATOM 635 C CA . ALA A 1 82 ? -1.046 1.223 21.984 1 94 82 ALA A CA 1
ATOM 636 C C . ALA A 1 82 ? 0.299 1.744 22.484 1 94 82 ALA A C 1
ATOM 638 O O . ALA A 1 82 ? 0.415 2.186 23.625 1 94 82 ALA A O 1
ATOM 639 N N . GLU A 1 83 ? 1.316 1.762 21.609 1 92.88 83 GLU A N 1
ATOM 640 C CA . GLU A 1 83 ? 2.668 2.164 21.984 1 92.88 83 GLU A CA 1
ATOM 641 C C . GLU A 1 83 ? 2.867 3.666 21.797 1 92.88 83 GLU A C 1
ATOM 643 O O . GLU A 1 83 ? 3.904 4.211 22.188 1 92.88 83 GLU A O 1
ATOM 648 N N . GLY A 1 84 ? 1.938 4.266 21.266 1 90.25 84 GLY A N 1
ATOM 649 C CA . GLY A 1 84 ? 2.059 5.695 21.016 1 90.25 84 GLY A CA 1
ATOM 650 C C . GLY A 1 84 ? 3.09 6.035 19.953 1 90.25 84 GLY A C 1
ATOM 651 O O . GLY A 1 84 ? 3.943 6.898 20.172 1 90.25 84 GLY A O 1
ATOM 652 N N . HIS A 1 85 ? 3.018 5.305 18.922 1 88.69 85 HIS A N 1
ATOM 653 C CA . HIS A 1 85 ? 3.928 5.543 17.797 1 88.69 85 HIS A CA 1
ATOM 654 C C . HIS A 1 85 ? 3.842 6.988 17.328 1 88.69 85 HIS A C 1
ATOM 656 O O . HIS A 1 85 ? 2.807 7.641 17.484 1 88.69 85 HIS A O 1
ATOM 662 N N . GLU A 1 86 ? 4.879 7.418 16.797 1 90.44 86 GLU A N 1
ATOM 663 C CA . GLU A 1 86 ? 4.98 8.82 16.406 1 90.44 86 GLU A CA 1
ATOM 664 C C . GLU A 1 86 ? 3.902 9.188 15.391 1 90.44 86 GLU A C 1
ATOM 666 O O . GLU A 1 86 ? 3.389 10.305 15.398 1 90.44 86 GLU A O 1
ATOM 671 N N . TYR A 1 87 ? 3.502 8.266 14.492 1 91.56 87 TYR A N 1
ATOM 672 C CA . TYR A 1 87 ? 2.457 8.523 13.5 1 91.56 87 TYR A CA 1
ATOM 673 C C . TYR A 1 87 ? 1.128 8.82 14.18 1 91.56 87 TYR A C 1
ATOM 675 O O . TYR A 1 87 ? 0.31 9.578 13.648 1 91.56 87 TYR A O 1
ATOM 683 N N . GLU A 1 88 ? 0.923 8.195 15.344 1 90.62 88 GLU A N 1
ATOM 684 C CA . GLU A 1 88 ? -0.299 8.406 16.109 1 90.62 88 GLU A CA 1
ATOM 685 C C . GLU A 1 88 ? -0.259 9.734 16.859 1 90.62 88 GLU A C 1
ATOM 687 O O . GLU A 1 88 ? -1.254 10.461 16.906 1 90.62 88 GLU A O 1
ATOM 692 N N . LYS A 1 89 ? 0.886 10.055 17.297 1 89.94 89 LYS A N 1
ATOM 693 C CA . LYS A 1 89 ? 1.048 11.289 18.062 1 89.94 89 LYS A CA 1
ATOM 694 C C . LYS A 1 89 ? 0.934 12.516 17.141 1 89.94 89 LYS A C 1
ATOM 696 O O . LYS A 1 89 ? 0.486 13.578 17.578 1 89.94 89 LYS A O 1
ATOM 701 N N . ASP A 1 90 ? 1.323 12.195 15.938 1 88.62 90 ASP A N 1
ATOM 702 C CA . ASP A 1 90 ? 1.303 13.281 14.961 1 88.62 90 ASP A CA 1
ATOM 703 C C . ASP A 1 90 ? 0.031 13.242 14.117 1 88.62 90 ASP A C 1
ATOM 705 O O . ASP A 1 90 ? 0.076 12.898 12.93 1 88.62 90 ASP A O 1
ATOM 709 N N . GLY A 1 91 ? -1.161 13.562 14.688 1 87.81 91 GLY A N 1
ATOM 710 C CA . GLY A 1 91 ? -2.365 13.742 13.891 1 87.81 91 GLY A CA 1
ATOM 711 C C . GLY A 1 91 ? -3.287 12.531 13.93 1 87.81 91 GLY A C 1
ATOM 712 O O . GLY A 1 91 ? -4.234 12.445 13.148 1 87.81 91 GLY A O 1
ATOM 713 N N . ARG A 1 92 ? -2.994 11.555 14.734 1 92 92 ARG A N 1
ATOM 714 C CA . ARG A 1 92 ? -3.83 10.375 14.945 1 92 92 ARG A CA 1
ATOM 715 C C . ARG A 1 92 ? -4.023 9.602 13.648 1 92 92 ARG A C 1
ATOM 717 O O . ARG A 1 92 ? -5.125 9.141 13.352 1 92 92 ARG A O 1
ATOM 724 N N . SER A 1 93 ? -2.996 9.547 12.867 1 94.19 93 SER A N 1
ATOM 725 C CA . SER A 1 93 ? -3.074 8.93 11.547 1 94.19 93 SER A CA 1
ATOM 726 C C . SER A 1 93 ? -3.377 7.438 11.656 1 94.19 93 SER A C 1
ATOM 728 O O . SER A 1 93 ? -4.145 6.898 10.852 1 94.19 93 SER A O 1
ATOM 730 N N . LEU A 1 94 ? -2.875 6.793 12.602 1 95.06 94 LEU A N 1
ATOM 731 C CA . LEU A 1 94 ? -3.084 5.359 12.758 1 95.06 94 LEU A CA 1
ATOM 732 C C . LEU A 1 94 ? -4.52 5.062 13.172 1 95.06 94 LEU A C 1
ATOM 734 O O . LEU A 1 94 ? -5.148 4.141 12.641 1 95.06 94 LEU A O 1
ATOM 738 N N . SER A 1 95 ? -4.973 5.832 14.039 1 93.56 95 SER A N 1
ATOM 739 C CA . SER A 1 95 ? -6.352 5.664 14.492 1 93.56 95 SER A CA 1
ATOM 740 C C . SER A 1 95 ? -7.332 5.887 13.344 1 93.56 95 SER A C 1
ATOM 742 O O . SER A 1 95 ? -8.32 5.164 13.219 1 93.56 95 SER A O 1
ATOM 744 N N . LYS A 1 96 ? -7.09 6.898 12.555 1 93.69 96 LYS A N 1
ATOM 745 C CA . LYS A 1 96 ? -7.934 7.18 11.398 1 93.69 96 LYS A CA 1
ATOM 746 C C . LYS A 1 96 ? -7.941 6.004 10.43 1 93.69 96 LYS A C 1
ATOM 748 O O . LYS A 1 96 ? -8.992 5.621 9.914 1 93.69 96 LYS A O 1
ATOM 753 N N . LEU A 1 97 ? -6.746 5.488 10.211 1 93.44 97 LEU A N 1
ATOM 754 C CA . LEU A 1 97 ? -6.625 4.348 9.305 1 93.44 97 LEU A CA 1
ATOM 755 C C . LEU A 1 97 ? -7.312 3.117 9.891 1 93.44 97 LEU A C 1
ATOM 757 O O . LEU A 1 97 ? -7.957 2.357 9.164 1 93.44 97 LEU A O 1
ATOM 761 N N . GLN A 1 98 ? -7.137 2.914 11.164 1 94.12 98 GLN A N 1
ATOM 762 C CA . GLN A 1 98 ? -7.789 1.789 11.828 1 94.12 98 GLN A CA 1
ATOM 763 C C . GLN A 1 98 ? -9.305 1.868 11.68 1 94.12 98 GLN A C 1
ATOM 765 O O . GLN A 1 98 ? -9.961 0.861 11.406 1 94.12 98 GLN A O 1
ATOM 770 N N . LEU A 1 99 ? -9.812 3.061 11.867 1 92.19 99 LEU A N 1
ATOM 771 C CA . LEU A 1 99 ? -11.25 3.283 11.719 1 92.19 99 LEU A CA 1
ATOM 772 C C . LEU A 1 99 ? -11.695 3.008 10.289 1 92.19 99 LEU A C 1
ATOM 774 O O . LEU A 1 99 ? -12.75 2.404 10.062 1 92.19 99 LEU A O 1
ATOM 778 N N . HIS A 1 100 ? -10.891 3.449 9.391 1 91.38 100 HIS A N 1
ATOM 779 C CA . HIS A 1 100 ? -11.18 3.227 7.973 1 91.38 100 HIS A CA 1
ATOM 780 C C . HIS A 1 100 ? -11.234 1.736 7.652 1 91.38 100 HIS A C 1
ATOM 782 O O . HIS A 1 100 ? -12.141 1.283 6.945 1 91.38 100 HIS A O 1
ATOM 788 N N . LEU A 1 101 ? -10.297 1.011 8.227 1 89.19 101 LEU A N 1
ATOM 789 C CA . LEU A 1 101 ? -10.234 -0.424 7.969 1 89.19 101 LEU A CA 1
ATOM 790 C C . LEU A 1 101 ? -11.383 -1.153 8.656 1 89.19 101 LEU A C 1
ATOM 792 O O . LEU A 1 101 ? -11.867 -2.168 8.156 1 89.19 101 LEU A O 1
ATOM 796 N N . LYS A 1 102 ? -11.82 -0.634 9.797 1 84.94 102 LYS A N 1
ATOM 797 C CA . LYS A 1 102 ? -12.922 -1.232 10.547 1 84.94 102 LYS A CA 1
ATOM 798 C C . LYS A 1 102 ? -14.258 -0.985 9.844 1 84.94 102 LYS A C 1
ATOM 800 O O . LYS A 1 102 ? -15.133 -1.852 9.844 1 84.94 102 LYS A O 1
ATOM 805 N N . GLU A 1 103 ? -14.383 0.226 9.398 1 77.69 103 GLU A N 1
ATOM 806 C CA . GLU A 1 103 ? -15.625 0.589 8.711 1 77.69 103 GLU A CA 1
ATOM 807 C C . GLU A 1 103 ? -15.789 -0.193 7.414 1 77.69 103 GLU A C 1
ATOM 809 O O . GLU A 1 103 ? -16.906 -0.407 6.949 1 77.69 103 GLU A O 1
ATOM 814 N N . HIS A 1 104 ? -14.68 -0.536 6.902 1 65 104 HIS A N 1
ATOM 815 C CA . HIS A 1 104 ? -14.727 -1.284 5.652 1 65 104 HIS A CA 1
ATOM 816 C C . HIS A 1 104 ? -14.508 -2.775 5.895 1 65 104 HIS A C 1
ATOM 818 O O . HIS A 1 104 ? -14.57 -3.574 4.957 1 65 104 HIS A O 1
ATOM 824 N N . HIS A 1 105 ? -14.305 -3.184 7.16 1 53.78 105 HIS A N 1
ATOM 825 C CA . HIS A 1 105 ? -14.281 -4.574 7.602 1 53.78 105 HIS A CA 1
ATOM 826 C C . HIS A 1 105 ? -15.352 -4.836 8.656 1 53.78 105 HIS A C 1
ATOM 828 O O . HIS A 1 105 ? -15.641 -3.969 9.484 1 53.78 105 HIS A O 1
ATOM 834 N N . MET B 1 1 ? 8.023 32.438 16.188 1 57.91 1 MET B N 1
ATOM 835 C CA . MET B 1 1 ? 7.586 31.391 15.273 1 57.91 1 MET B CA 1
ATOM 836 C C . MET B 1 1 ? 6.152 30.969 15.57 1 57.91 1 MET B C 1
ATOM 838 O O . MET B 1 1 ? 5.828 30.609 16.703 1 57.91 1 MET B O 1
ATOM 842 N N . LYS B 1 2 ? 5.133 31.453 14.789 1 72.94 2 LYS B N 1
ATOM 843 C CA . LYS B 1 2 ? 3.703 31.328 15.07 1 72.94 2 LYS B CA 1
ATOM 844 C C . LYS B 1 2 ? 3.264 29.875 15.117 1 72.94 2 LYS B C 1
ATOM 846 O O . LYS B 1 2 ? 3.912 29.016 14.523 1 72.94 2 LYS B O 1
ATOM 851 N N . ARG B 1 3 ? 2.471 29.438 15.969 1 78.81 3 ARG B N 1
ATOM 852 C CA . ARG B 1 3 ? 1.901 28.125 16.188 1 78.81 3 ARG B CA 1
ATOM 853 C C . ARG B 1 3 ? 1.592 27.438 14.852 1 78.81 3 ARG B C 1
ATOM 855 O O . ARG B 1 3 ? 1.823 26.234 1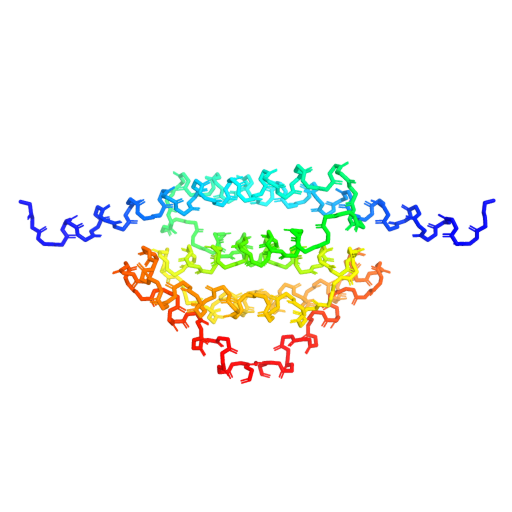4.695 1 78.81 3 ARG B O 1
ATOM 862 N N . GLU B 1 4 ? 1.186 28.125 13.883 1 77.12 4 GLU B N 1
ATOM 863 C CA . GLU B 1 4 ? 0.857 27.594 12.562 1 77.12 4 GLU B CA 1
ATOM 864 C C . GLU B 1 4 ? 2.113 27.141 11.82 1 77.12 4 GLU B C 1
ATOM 866 O O . GLU B 1 4 ? 2.113 26.094 11.164 1 77.12 4 GLU B O 1
ATOM 871 N N . GLU B 1 5 ? 3.104 27.953 11.953 1 76.25 5 GLU B N 1
ATOM 872 C CA . GLU B 1 5 ? 4.375 27.625 11.312 1 76.25 5 GLU B CA 1
ATOM 873 C C . GLU B 1 5 ? 4.984 26.359 11.906 1 76.25 5 GLU B C 1
ATOM 875 O O . GLU B 1 5 ? 5.562 25.547 11.18 1 76.25 5 GLU B O 1
ATOM 880 N N . LEU B 1 6 ? 4.777 26.281 13.156 1 74.19 6 LEU B N 1
ATOM 881 C CA . LEU B 1 6 ? 5.293 25.094 13.828 1 74.19 6 LEU B CA 1
ATOM 882 C C . LEU B 1 6 ? 4.559 23.844 13.375 1 74.19 6 LEU B C 1
ATOM 884 O O . LEU B 1 6 ? 5.168 22.781 13.211 1 74.19 6 LEU B O 1
ATOM 888 N N . ASN B 1 7 ? 3.318 23.922 13.117 1 82 7 ASN B N 1
ATOM 889 C CA . ASN B 1 7 ? 2.516 22.797 12.648 1 82 7 ASN B CA 1
ATOM 890 C C . ASN B 1 7 ? 2.904 22.375 11.234 1 82 7 ASN B C 1
ATOM 892 O O . ASN B 1 7 ? 2.996 21.188 10.938 1 82 7 ASN B O 1
ATOM 896 N N . ILE B 1 8 ? 3.23 23.375 10.5 1 84.44 8 ILE B N 1
ATOM 897 C CA . ILE B 1 8 ? 3.629 23.109 9.125 1 84.44 8 ILE B CA 1
ATOM 898 C C . ILE B 1 8 ? 4.988 22.406 9.109 1 84.44 8 ILE B C 1
ATOM 900 O O . ILE B 1 8 ? 5.184 21.438 8.383 1 84.44 8 ILE B O 1
ATOM 904 N N . MET B 1 9 ? 5.883 22.922 9.898 1 87.19 9 MET B N 1
ATOM 905 C CA . MET B 1 9 ? 7.215 22.328 9.984 1 87.19 9 MET B CA 1
ATOM 906 C C . MET B 1 9 ? 7.145 20.906 10.508 1 87.19 9 MET B C 1
ATOM 908 O O . MET B 1 9 ? 7.848 20.016 10.016 1 87.19 9 MET B O 1
ATOM 912 N N . SER B 1 10 ? 6.336 20.688 11.484 1 88.94 10 SER B N 1
ATOM 913 C CA . SER B 1 10 ? 6.148 19.344 12.031 1 88.94 10 SER B CA 1
ATOM 914 C C . SER B 1 10 ? 5.57 18.406 10.984 1 88.94 10 SER B C 1
ATOM 916 O O . SER B 1 10 ? 5.984 17.234 10.883 1 88.94 10 SER B O 1
ATOM 918 N N . ASN B 1 11 ? 4.711 18.922 10.25 1 90.06 11 ASN B N 1
ATOM 919 C CA . ASN B 1 11 ? 4.109 18.125 9.18 1 90.06 11 ASN B CA 1
ATOM 920 C C . ASN B 1 11 ? 5.129 17.766 8.109 1 90.06 11 ASN B C 1
ATOM 922 O O . ASN B 1 11 ? 5.18 16.625 7.648 1 90.06 11 ASN B O 1
ATOM 926 N N . ILE B 1 12 ? 5.926 18.719 7.785 1 90.94 12 ILE B N 1
ATOM 927 C CA . ILE B 1 12 ? 6.965 18.5 6.785 1 90.94 12 ILE B CA 1
ATOM 928 C C . ILE B 1 12 ? 7.957 17.453 7.297 1 90.94 12 ILE B C 1
ATOM 930 O O . ILE B 1 12 ? 8.352 16.547 6.559 1 90.94 12 ILE B O 1
ATOM 934 N N . LYS B 1 13 ? 8.281 17.578 8.516 1 93 13 LYS B N 1
ATOM 935 C CA . LYS B 1 13 ? 9.203 16.625 9.117 1 93 13 LYS B CA 1
ATOM 936 C C . LYS B 1 13 ? 8.602 15.219 9.125 1 93 13 LYS B C 1
ATOM 938 O O . LYS B 1 13 ? 9.289 14.242 8.852 1 93 13 LYS B O 1
ATOM 943 N N . MET B 1 14 ? 7.387 15.102 9.406 1 93.75 14 MET B N 1
ATOM 944 C CA . MET B 1 14 ? 6.691 13.82 9.422 1 93.75 14 MET B CA 1
ATOM 945 C C . MET B 1 14 ? 6.648 13.211 8.023 1 93.75 14 MET B C 1
ATOM 947 O O . MET B 1 14 ? 6.891 12.016 7.852 1 93.75 14 MET B O 1
ATOM 951 N N . ILE B 1 15 ? 6.402 14.016 7.086 1 94.44 15 ILE B N 1
ATOM 952 C CA . ILE B 1 15 ? 6.352 13.547 5.707 1 94.44 15 ILE B CA 1
ATOM 953 C C . ILE B 1 15 ? 7.727 13.031 5.289 1 94.44 15 ILE B C 1
ATOM 955 O O . ILE B 1 15 ? 7.836 11.969 4.672 1 94.44 15 ILE B O 1
ATOM 959 N N . GLU B 1 16 ? 8.758 13.711 5.664 1 94.62 16 GLU B N 1
ATOM 960 C CA . GLU B 1 16 ? 10.109 13.281 5.348 1 94.62 16 GLU B CA 1
ATOM 961 C C . GLU B 1 16 ? 10.445 11.961 6.039 1 94.62 16 GLU B C 1
ATOM 963 O O . GLU B 1 16 ? 11.078 11.086 5.441 1 94.62 16 GLU B O 1
ATOM 968 N N . LYS B 1 17 ? 10.016 11.852 7.211 1 94.69 17 LYS B N 1
ATOM 969 C CA . LYS B 1 17 ? 10.219 10.609 7.953 1 94.69 17 LYS B CA 1
ATOM 970 C C . LYS B 1 17 ? 9.477 9.453 7.289 1 94.69 17 LYS B C 1
ATOM 972 O O . LYS B 1 17 ? 10.023 8.359 7.141 1 94.69 17 LYS B O 1
ATOM 977 N N . LEU B 1 18 ? 8.289 9.727 6.895 1 95.75 18 LEU B N 1
ATOM 978 C CA . LEU B 1 18 ? 7.477 8.703 6.234 1 95.75 18 LEU B CA 1
ATOM 979 C C . LEU B 1 18 ? 8.102 8.289 4.906 1 95.75 18 LEU B C 1
ATOM 981 O O . LEU B 1 18 ? 8.141 7.102 4.582 1 95.75 18 LEU B O 1
ATOM 985 N N . LYS B 1 19 ? 8.57 9.305 4.207 1 95.75 19 LYS B N 1
ATOM 986 C CA . LYS B 1 19 ? 9.25 9.008 2.949 1 95.75 19 LYS B CA 1
ATOM 987 C C . LYS B 1 19 ? 10.477 8.125 3.184 1 95.75 19 LYS B C 1
ATOM 989 O O . LYS B 1 19 ? 10.68 7.141 2.467 1 95.75 19 LYS B O 1
ATOM 994 N N . ALA B 1 20 ? 11.281 8.461 4.152 1 95.31 20 ALA B N 1
ATOM 995 C CA . ALA B 1 20 ? 12.477 7.684 4.484 1 95.31 20 ALA B CA 1
ATOM 996 C C . ALA B 1 20 ? 12.102 6.262 4.906 1 95.31 20 ALA B C 1
ATOM 998 O O . ALA B 1 20 ? 12.719 5.293 4.457 1 95.31 20 ALA B O 1
ATOM 999 N N . ASN B 1 21 ? 11.086 6.125 5.727 1 96.12 21 ASN B N 1
ATOM 1000 C CA . ASN B 1 21 ? 10.633 4.816 6.191 1 96.12 21 ASN B CA 1
ATOM 1001 C C . ASN B 1 21 ? 10.109 3.961 5.039 1 96.12 21 ASN B C 1
ATOM 1003 O O . ASN B 1 21 ? 10.336 2.752 5.004 1 96.12 21 ASN B O 1
ATOM 1007 N N . LEU B 1 22 ? 9.406 4.598 4.152 1 96.56 22 LEU B N 1
ATOM 1008 C CA . LEU B 1 22 ? 8.891 3.887 2.986 1 96.56 22 LEU B CA 1
ATOM 1009 C C . LEU B 1 22 ? 10.031 3.287 2.166 1 96.56 22 LEU B C 1
ATOM 1011 O O . LEU B 1 22 ? 9.992 2.107 1.812 1 96.56 22 LEU B O 1
ATOM 1015 N N . LEU B 1 23 ? 11.07 4.086 1.956 1 95.94 23 LEU B N 1
ATOM 1016 C CA . LEU B 1 23 ? 12.227 3.605 1.204 1 95.94 23 LEU B CA 1
ATOM 1017 C C . LEU B 1 23 ? 12.914 2.459 1.938 1 95.94 23 LEU B C 1
ATOM 1019 O O . LEU B 1 23 ? 13.328 1.477 1.315 1 95.94 23 LEU B O 1
ATOM 1023 N N . CYS B 1 24 ? 12.977 2.568 3.248 1 95.44 24 CYS B N 1
ATOM 1024 C CA . CYS B 1 24 ? 13.617 1.533 4.047 1 95.44 24 CYS B CA 1
ATOM 1025 C C . CYS B 1 24 ? 12.836 0.229 3.99 1 95.44 24 CYS B C 1
ATOM 1027 O O . CYS B 1 24 ? 13.414 -0.845 3.824 1 95.44 24 CYS B O 1
ATOM 1029 N N . ILE B 1 25 ? 11.539 0.313 4.059 1 95.81 25 ILE B N 1
ATOM 1030 C CA . ILE B 1 25 ? 10.703 -0.884 4.059 1 95.81 25 ILE B CA 1
ATOM 1031 C C . ILE B 1 25 ? 10.758 -1.546 2.684 1 95.81 25 ILE B C 1
ATOM 1033 O O . ILE B 1 25 ? 10.844 -2.771 2.58 1 95.81 25 ILE B O 1
ATOM 1037 N N . ILE B 1 26 ? 10.766 -0.725 1.62 1 96.31 26 ILE B N 1
ATOM 1038 C CA . ILE B 1 26 ? 10.867 -1.266 0.269 1 96.31 26 ILE B CA 1
ATOM 1039 C C . ILE B 1 26 ? 12.227 -1.938 0.079 1 96.31 26 ILE B C 1
ATOM 1041 O O . ILE B 1 26 ? 12.312 -3.031 -0.485 1 96.31 26 ILE B O 1
ATOM 1045 N N . GLY B 1 27 ? 13.25 -1.269 0.527 1 95.75 27 GLY B N 1
ATOM 1046 C CA . GLY B 1 27 ? 14.562 -1.893 0.494 1 95.75 27 GLY B CA 1
ATOM 1047 C C . GLY B 1 27 ? 14.609 -3.217 1.233 1 95.75 27 GLY B C 1
ATOM 1048 O O . GLY B 1 27 ? 15.164 -4.195 0.728 1 95.75 27 GLY B O 1
ATOM 1049 N N . GLU B 1 28 ? 14.086 -3.236 2.445 1 95 28 GLU B N 1
ATOM 1050 C CA . GLU B 1 28 ? 14.031 -4.461 3.236 1 95 28 GLU B CA 1
ATOM 1051 C C . GLU B 1 28 ? 13.25 -5.551 2.512 1 95 28 GLU B C 1
ATOM 1053 O O . GLU B 1 28 ? 13.648 -6.719 2.514 1 95 28 GLU B O 1
ATOM 1058 N N . PHE B 1 29 ? 12.18 -5.18 1.924 1 94.75 29 PHE B N 1
ATOM 1059 C CA . PHE B 1 29 ? 11.344 -6.102 1.168 1 94.75 29 PHE B CA 1
ATOM 1060 C C . PHE B 1 29 ? 12.141 -6.789 0.069 1 94.75 29 PHE B C 1
ATOM 1062 O O . PHE B 1 29 ? 12.109 -8.016 -0.056 1 94.75 29 PHE B O 1
ATOM 1069 N N . TYR B 1 30 ? 12.875 -5.977 -0.683 1 93.94 30 TYR B N 1
ATOM 1070 C CA . TYR B 1 30 ? 13.664 -6.543 -1.769 1 93.94 30 TYR B CA 1
ATOM 1071 C C . TYR B 1 30 ? 14.781 -7.426 -1.227 1 93.94 30 TYR B C 1
ATOM 1073 O O . TYR B 1 30 ? 15.133 -8.438 -1.833 1 93.94 30 TYR B O 1
ATOM 1081 N N . HIS B 1 31 ? 15.289 -7 -0.105 1 94.19 31 HIS B N 1
ATOM 1082 C CA . HIS B 1 31 ? 16.312 -7.816 0.527 1 94.19 31 HIS B CA 1
ATOM 1083 C C . HIS B 1 31 ? 15.758 -9.156 0.985 1 94.19 31 HIS B C 1
ATOM 1085 O O . HIS B 1 31 ? 16.375 -10.203 0.767 1 94.19 31 HIS B O 1
ATOM 1091 N N . LEU B 1 32 ? 14.602 -9.234 1.575 1 91.94 32 LEU B N 1
ATOM 1092 C CA . LEU B 1 32 ? 13.953 -10.438 2.072 1 91.94 32 LEU B CA 1
ATOM 1093 C C . LEU B 1 32 ? 13.625 -11.391 0.927 1 91.94 32 LEU B C 1
ATOM 1095 O O . LEU B 1 32 ? 13.734 -12.609 1.074 1 91.94 32 LEU B O 1
ATOM 1099 N N . LEU B 1 33 ? 13.266 -10.82 -0.236 1 91.31 33 LEU B N 1
ATOM 1100 C CA . LEU B 1 33 ? 12.891 -11.633 -1.386 1 91.31 33 LEU B CA 1
ATOM 1101 C C . LEU B 1 33 ? 14.094 -12.391 -1.932 1 91.31 33 LEU B C 1
ATOM 1103 O O . LEU B 1 33 ? 13.938 -13.414 -2.605 1 91.31 33 LEU B O 1
ATOM 1107 N N . THR B 1 34 ? 15.305 -11.875 -1.67 1 89.69 34 THR B N 1
ATOM 1108 C CA . THR B 1 34 ? 16.5 -12.578 -2.129 1 89.69 34 THR B CA 1
ATOM 1109 C C . THR B 1 34 ? 16.703 -13.859 -1.325 1 89.69 34 THR B C 1
ATOM 1111 O O . THR B 1 34 ? 17.391 -14.773 -1.781 1 89.69 34 THR B O 1
ATOM 1114 N N . LYS B 1 35 ? 16.234 -13.977 -0.118 1 87 35 LYS B N 1
ATOM 1115 C CA . LYS B 1 35 ? 16.375 -15.141 0.748 1 87 35 LYS B CA 1
ATOM 1116 C C . LYS B 1 35 ? 15.375 -16.234 0.379 1 87 35 LYS B C 1
ATOM 1118 O O . LYS B 1 35 ? 15.555 -17.391 0.735 1 87 35 LYS B O 1
ATOM 1123 N N . GLY B 1 36 ? 14.344 -15.898 -0.422 1 78.69 36 GLY B N 1
ATOM 1124 C CA . GLY B 1 36 ? 13.281 -16.828 -0.784 1 78.69 36 GLY B CA 1
ATOM 1125 C C . GLY B 1 36 ? 12.031 -16.641 0.052 1 78.69 36 GLY B C 1
ATOM 1126 O O . GLY B 1 36 ? 12.109 -16.391 1.256 1 78.69 36 GLY B O 1
ATOM 1127 N N . SER B 1 37 ? 10.906 -16.719 -0.454 1 76.31 37 SER B N 1
ATOM 1128 C CA . SER B 1 37 ? 9.625 -16.453 0.189 1 76.31 37 SER B CA 1
ATOM 1129 C C . SER B 1 37 ? 9.312 -17.5 1.259 1 76.31 37 SER B C 1
ATOM 1131 O O . SER B 1 37 ? 8.727 -17.172 2.293 1 76.31 37 SER B O 1
ATOM 1133 N N . ASN B 1 38 ? 9.789 -18.656 1.096 1 78.44 38 ASN B N 1
ATOM 1134 C CA . ASN B 1 38 ? 9.492 -19.719 2.037 1 78.44 38 ASN B CA 1
ATOM 1135 C C . ASN B 1 38 ? 10.211 -19.516 3.369 1 78.44 38 ASN B C 1
ATOM 1137 O O . ASN B 1 38 ? 9.656 -19.797 4.43 1 78.44 38 ASN B O 1
ATOM 1141 N N . VAL B 1 39 ? 11.352 -18.891 3.326 1 74.88 39 VAL B N 1
ATOM 1142 C CA . VAL B 1 39 ? 12.195 -18.719 4.504 1 74.88 39 VAL B CA 1
ATOM 1143 C C . VAL B 1 39 ? 11.789 -17.453 5.254 1 74.88 39 VAL B C 1
ATOM 1145 O O . VAL B 1 39 ? 11.844 -17.406 6.484 1 74.88 39 VAL B O 1
ATOM 1148 N N . ALA B 1 40 ? 11.266 -16.578 4.559 1 83.31 40 ALA B N 1
ATOM 1149 C CA . ALA B 1 40 ? 11.039 -15.273 5.16 1 83.31 40 ALA B CA 1
ATOM 1150 C C . ALA B 1 40 ? 9.578 -14.852 5.039 1 83.31 40 ALA B C 1
ATOM 1152 O O . ALA B 1 40 ? 9.266 -13.664 4.926 1 83.31 40 ALA B O 1
ATOM 1153 N N . GLN B 1 41 ? 8.672 -15.812 5.223 1 85.19 41 GLN B N 1
ATOM 1154 C CA . GLN B 1 41 ? 7.266 -15.594 4.898 1 85.19 41 GLN B CA 1
ATOM 1155 C C . GLN B 1 41 ? 6.652 -14.523 5.789 1 85.19 41 GLN B C 1
ATOM 1157 O O . GLN B 1 41 ? 6.07 -13.555 5.293 1 85.19 41 GLN B O 1
ATOM 1162 N N . ASP B 1 42 ? 6.895 -14.664 7.082 1 90.12 42 ASP B N 1
ATOM 1163 C CA . ASP B 1 42 ? 6.297 -13.719 8.023 1 90.12 42 ASP B CA 1
ATOM 1164 C C . ASP B 1 42 ? 6.883 -12.32 7.844 1 90.12 42 ASP B C 1
ATOM 1166 O O . ASP B 1 42 ? 6.164 -11.328 7.93 1 90.12 42 ASP B O 1
ATOM 1170 N N . ALA B 1 43 ? 8.133 -12.352 7.566 1 93.5 43 ALA B N 1
ATOM 1171 C CA . ALA B 1 43 ? 8.82 -11.07 7.414 1 93.5 43 ALA B CA 1
ATOM 1172 C C . ALA B 1 43 ? 8.367 -10.359 6.141 1 93.5 43 ALA B C 1
ATOM 1174 O O . ALA B 1 43 ? 8.242 -9.133 6.121 1 93.5 43 ALA B O 1
ATOM 1175 N N . ILE B 1 44 ? 8.102 -11.109 5.121 1 95.44 44 ILE B N 1
ATOM 1176 C CA . ILE B 1 44 ? 7.672 -10.539 3.846 1 95.44 44 ILE B CA 1
ATOM 1177 C C . ILE B 1 44 ? 6.285 -9.922 3.996 1 95.44 44 ILE B C 1
ATOM 1179 O O . ILE B 1 44 ? 6.066 -8.773 3.604 1 95.44 44 ILE B O 1
ATOM 1183 N N . LEU B 1 45 ? 5.441 -10.727 4.605 1 95.19 45 LEU B N 1
ATOM 1184 C CA . LEU B 1 45 ? 4.098 -10.227 4.871 1 95.19 45 LEU B CA 1
ATOM 1185 C C . LEU B 1 45 ? 4.145 -8.961 5.723 1 95.19 45 LEU B C 1
ATOM 1187 O O . LEU B 1 45 ? 3.424 -8 5.457 1 95.19 45 LEU B O 1
ATOM 1191 N N . ASN B 1 46 ? 5.039 -8.953 6.707 1 95.75 46 ASN B N 1
ATOM 1192 C CA . ASN B 1 46 ? 5.23 -7.809 7.59 1 95.75 46 ASN B CA 1
ATOM 1193 C C . ASN B 1 46 ? 5.699 -6.582 6.816 1 95.75 46 ASN B C 1
ATOM 1195 O O . ASN B 1 46 ? 5.281 -5.461 7.109 1 95.75 46 ASN B O 1
ATOM 1199 N N . CYS B 1 47 ? 6.492 -6.766 5.863 1 96.19 47 CYS B N 1
ATOM 1200 C CA . CYS B 1 47 ? 7 -5.676 5.039 1 96.19 47 CYS B CA 1
ATOM 1201 C C . CYS B 1 47 ? 5.906 -5.117 4.133 1 96.19 47 CYS B C 1
ATOM 1203 O O . CYS B 1 47 ? 5.75 -3.9 4.02 1 96.19 47 CYS B O 1
ATOM 1205 N N . ILE B 1 48 ? 5.164 -5.992 3.555 1 97.5 48 ILE B N 1
ATOM 1206 C CA . ILE B 1 48 ? 4.105 -5.578 2.639 1 97.5 48 ILE B CA 1
ATOM 1207 C C . ILE B 1 48 ? 3.064 -4.758 3.393 1 97.5 48 ILE B C 1
ATOM 1209 O O . ILE B 1 48 ? 2.73 -3.641 2.986 1 97.5 48 ILE B O 1
ATOM 1213 N N . SER B 1 49 ? 2.602 -5.293 4.5 1 97.44 49 SER B N 1
ATOM 1214 C CA . SER B 1 49 ? 1.594 -4.586 5.285 1 97.44 49 SER B CA 1
ATOM 1215 C C . SER B 1 49 ? 2.135 -3.266 5.82 1 97.44 49 SER B C 1
ATOM 1217 O O . SER B 1 49 ? 1.418 -2.266 5.859 1 97.44 49 SER B O 1
ATOM 1219 N N . GLY B 1 50 ? 3.381 -3.271 6.238 1 97.06 50 GLY B N 1
ATOM 1220 C CA . GLY B 1 50 ? 4.02 -2.051 6.707 1 97.06 50 GLY B CA 1
ATOM 1221 C C . GLY B 1 50 ? 4.105 -0.977 5.637 1 97.06 50 GLY B C 1
ATOM 1222 O O . GLY B 1 50 ? 3.85 0.198 5.91 1 97.06 50 GLY B O 1
ATOM 1223 N N . ALA B 1 51 ? 4.453 -1.39 4.43 1 97.69 51 ALA B N 1
ATOM 1224 C CA . ALA B 1 51 ? 4.547 -0.448 3.316 1 97.69 51 ALA B CA 1
ATOM 1225 C C . ALA B 1 51 ? 3.184 0.168 3.006 1 97.69 51 ALA B C 1
ATOM 1227 O O . ALA B 1 51 ? 3.076 1.381 2.809 1 97.69 51 ALA B O 1
ATOM 1228 N N . ILE B 1 52 ? 2.164 -0.645 2.965 1 98.25 52 ILE B N 1
ATOM 1229 C CA . ILE B 1 52 ? 0.811 -0.182 2.676 1 98.25 52 ILE B CA 1
ATOM 1230 C C . ILE B 1 52 ? 0.368 0.816 3.744 1 98.25 52 ILE B C 1
ATOM 1232 O O . ILE B 1 52 ? -0.196 1.865 3.426 1 98.25 52 ILE B O 1
ATOM 1236 N N . LEU B 1 53 ? 0.67 0.493 4.973 1 97.5 53 LEU B N 1
ATOM 1237 C CA . LEU B 1 53 ? 0.322 1.366 6.09 1 97.5 53 LEU B CA 1
ATOM 1238 C C . LEU B 1 53 ? 0.987 2.73 5.938 1 97.5 53 LEU B C 1
ATOM 1240 O O . LEU B 1 53 ? 0.332 3.766 6.086 1 97.5 53 LEU B O 1
ATOM 1244 N N . ILE B 1 54 ? 2.246 2.736 5.629 1 97.62 54 ILE B N 1
ATOM 1245 C CA . ILE B 1 54 ? 2.988 3.98 5.461 1 97.62 54 ILE B CA 1
ATOM 1246 C C . ILE B 1 54 ? 2.389 4.793 4.316 1 97.62 54 ILE B C 1
ATOM 1248 O O . ILE B 1 54 ? 2.283 6.02 4.402 1 97.62 54 ILE B O 1
ATOM 1252 N N . LEU B 1 55 ? 1.979 4.156 3.234 1 97.44 55 LEU B N 1
ATOM 1253 C CA . LEU B 1 55 ? 1.399 4.84 2.082 1 97.44 55 LEU B CA 1
ATOM 1254 C C . LEU B 1 55 ? 0.087 5.52 2.453 1 97.44 55 LEU B C 1
ATOM 1256 O O . LEU B 1 55 ? -0.172 6.652 2.035 1 97.44 55 LEU B O 1
ATOM 1260 N N . TYR B 1 56 ? -0.718 4.871 3.281 1 97.19 56 TYR B N 1
ATOM 1261 C CA . TYR B 1 56 ? -1.967 5.477 3.73 1 97.19 56 TYR B CA 1
ATOM 1262 C C . TYR B 1 56 ? -1.7 6.688 4.617 1 97.19 56 TYR B C 1
ATOM 1264 O O . TYR B 1 56 ? -2.357 7.723 4.48 1 97.19 56 TYR B O 1
ATOM 1272 N N . VAL B 1 57 ? -0.771 6.543 5.531 1 97.06 57 VAL B N 1
ATOM 1273 C CA . VAL B 1 57 ? -0.457 7.637 6.441 1 97.06 57 VAL B CA 1
ATOM 1274 C C . VAL B 1 57 ? 0.122 8.812 5.656 1 97.06 57 VAL B C 1
ATOM 1276 O O . VAL B 1 57 ? -0.217 9.969 5.922 1 97.06 57 VAL B O 1
ATOM 1279 N N . LEU B 1 58 ? 0.949 8.5 4.711 1 96.06 58 LEU B N 1
ATOM 1280 C CA . LEU B 1 58 ? 1.507 9.531 3.842 1 96.06 58 LEU B CA 1
ATOM 1281 C C . LEU B 1 58 ? 0.402 10.258 3.08 1 96.06 58 LEU B C 1
ATOM 1283 O O . LEU B 1 58 ? 0.416 11.484 2.979 1 96.06 58 LEU B O 1
ATOM 1287 N N . ALA B 1 59 ? -0.553 9.469 2.486 1 95.81 59 ALA B N 1
ATOM 1288 C CA . ALA B 1 59 ? -1.694 10.078 1.807 1 95.81 59 ALA B CA 1
ATOM 1289 C C . ALA B 1 59 ? -2.422 11.055 2.725 1 95.81 59 ALA B C 1
ATOM 1291 O O . ALA B 1 59 ? -2.721 12.188 2.326 1 95.81 59 ALA B O 1
ATOM 1292 N N . GLN B 1 60 ? -2.598 10.695 3.957 1 95.69 60 GLN B N 1
ATOM 1293 C CA . GLN B 1 60 ? -3.264 11.547 4.934 1 95.69 60 GLN B CA 1
ATOM 1294 C C . GLN B 1 60 ? -2.479 12.836 5.16 1 95.69 60 GLN B C 1
ATOM 1296 O O . GLN B 1 60 ? -3.057 13.922 5.199 1 95.69 60 GLN B O 1
ATOM 1301 N N . LYS B 1 61 ? -1.189 12.703 5.281 1 93.69 61 LYS B N 1
ATOM 1302 C CA . LYS B 1 61 ? -0.338 13.852 5.566 1 93.69 61 LYS B CA 1
ATOM 1303 C C . LYS B 1 61 ? -0.293 14.812 4.375 1 93.69 61 LYS B C 1
ATOM 1305 O O . LYS B 1 61 ? -0.039 16 4.543 1 93.69 61 LYS B O 1
ATOM 1310 N N . LEU B 1 62 ? -0.583 14.25 3.213 1 93.5 62 LEU B N 1
ATOM 1311 C CA . LEU B 1 62 ? -0.57 15.055 1.996 1 93.5 62 LEU B CA 1
ATOM 1312 C C . LEU B 1 62 ? -1.953 15.633 1.71 1 93.5 62 LEU B C 1
ATOM 1314 O O . LEU B 1 62 ? -2.135 16.375 0.737 1 93.5 62 LEU B O 1
ATOM 1318 N N . GLY B 1 63 ? -2.947 15.266 2.516 1 92.12 63 GLY B N 1
ATOM 1319 C CA . GLY B 1 63 ? -4.258 15.883 2.424 1 92.12 63 GLY B CA 1
ATOM 1320 C C . GLY B 1 63 ? -5.305 14.984 1.795 1 92.12 63 GLY B C 1
ATOM 1321 O O . GLY B 1 63 ? -6.402 15.43 1.468 1 92.12 63 GLY B O 1
ATOM 1322 N N . TYR B 1 64 ? -4.949 13.711 1.57 1 94.88 64 TYR B N 1
ATOM 1323 C CA . TYR B 1 64 ? -5.91 12.766 1.013 1 94.88 64 TYR B CA 1
ATOM 1324 C C . TYR B 1 64 ? -6.535 11.914 2.109 1 94.88 64 TYR B C 1
ATOM 1326 O O . TYR B 1 64 ? -5.871 11.562 3.086 1 94.88 64 TYR B O 1
ATOM 1334 N N . SER B 1 65 ? -7.797 11.617 1.953 1 94.19 65 SER B N 1
ATOM 1335 C CA . SER B 1 65 ? -8.43 10.672 2.871 1 94.19 65 SER B CA 1
ATOM 1336 C C . SER B 1 65 ? -8.141 9.227 2.467 1 94.19 65 SER B C 1
ATOM 1338 O O . SER B 1 65 ? -7.758 8.961 1.326 1 94.19 65 SER B O 1
ATOM 1340 N N . CYS B 1 66 ? -8.344 8.281 3.369 1 94.75 66 CYS B N 1
ATOM 1341 C CA . CYS B 1 66 ? -8.25 6.863 3.062 1 94.75 66 CYS B CA 1
ATOM 1342 C C . CYS B 1 66 ? -9.258 6.469 1.99 1 94.75 66 CYS B C 1
ATOM 1344 O O . CYS B 1 66 ? -8.977 5.621 1.143 1 94.75 66 CYS B O 1
ATOM 1346 N N . GLU B 1 67 ? -10.352 7.137 2.027 1 94.12 67 GLU B N 1
ATOM 1347 C CA . GLU B 1 67 ? -11.398 6.879 1.049 1 94.12 67 GLU B CA 1
ATOM 1348 C C . GLU B 1 67 ? -10.969 7.309 -0.351 1 94.12 67 GLU B C 1
ATOM 1350 O O . GLU B 1 67 ? -11.312 6.652 -1.338 1 94.12 67 GLU B O 1
ATOM 1355 N N . ASP B 1 68 ? -10.297 8.406 -0.389 1 95.19 68 ASP B N 1
ATOM 1356 C CA . ASP B 1 68 ? -9.766 8.859 -1.672 1 95.19 68 ASP B CA 1
ATOM 1357 C C . ASP B 1 68 ? -8.859 7.805 -2.293 1 95.19 68 ASP B C 1
ATOM 1359 O O . ASP B 1 68 ? -8.953 7.516 -3.488 1 95.19 68 ASP B O 1
ATOM 1363 N N . VAL B 1 69 ? -8.047 7.277 -1.486 1 96.06 69 VAL B N 1
ATOM 1364 C CA . VAL B 1 69 ? -7.102 6.266 -1.936 1 96.06 69 VAL B CA 1
ATOM 1365 C C . VAL B 1 69 ? -7.855 5.023 -2.41 1 96.06 69 VAL B C 1
ATOM 1367 O O . VAL B 1 69 ? -7.609 4.523 -3.508 1 96.06 69 VAL B O 1
ATOM 1370 N N . ASP B 1 70 ? -8.828 4.598 -1.612 1 94.75 70 ASP B N 1
ATOM 1371 C CA . ASP B 1 70 ? -9.609 3.41 -1.943 1 94.75 70 ASP B CA 1
ATOM 1372 C C . ASP B 1 70 ? -10.367 3.6 -3.254 1 94.75 70 ASP B C 1
ATOM 1374 O O . ASP B 1 70 ? -10.438 2.688 -4.078 1 94.75 70 ASP B O 1
ATOM 1378 N N . ASN B 1 71 ? -10.945 4.742 -3.377 1 95.38 71 ASN B N 1
ATOM 1379 C CA . ASN B 1 71 ? -11.719 5.027 -4.582 1 95.38 71 ASN B CA 1
ATOM 1380 C C . ASN B 1 71 ? -10.836 5.031 -5.828 1 95.38 71 ASN B C 1
ATOM 1382 O O . ASN B 1 71 ? -11.234 4.52 -6.875 1 95.38 71 ASN B O 1
ATOM 1386 N N . ASP B 1 72 ? -9.695 5.586 -5.68 1 96.19 72 ASP B N 1
ATOM 1387 C CA . ASP B 1 72 ? -8.766 5.598 -6.805 1 96.19 72 ASP B CA 1
ATOM 1388 C C . ASP B 1 72 ? -8.312 4.18 -7.152 1 96.19 72 ASP B C 1
ATOM 1390 O O . ASP 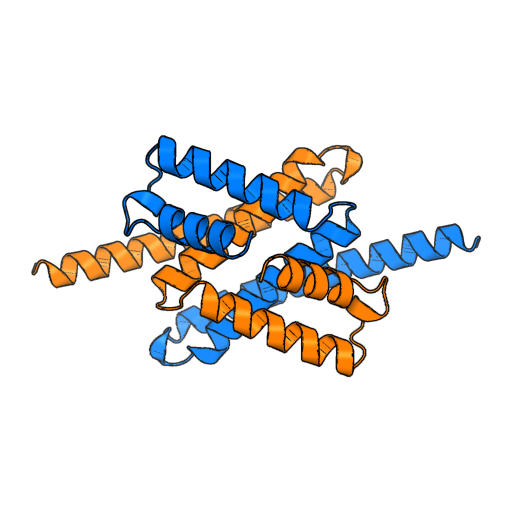B 1 72 ? -8.172 3.838 -8.328 1 96.19 72 ASP B O 1
ATOM 1394 N N . MET B 1 73 ? -8.094 3.381 -6.156 1 96.38 73 MET B N 1
ATOM 1395 C CA . MET B 1 73 ? -7.719 1.983 -6.363 1 96.38 73 MET B CA 1
ATOM 1396 C C . MET B 1 73 ? -8.828 1.228 -7.09 1 96.38 73 MET B C 1
ATOM 1398 O O . MET B 1 73 ? -8.555 0.461 -8.016 1 96.38 73 MET B O 1
ATOM 1402 N N . LYS B 1 74 ? -10.039 1.474 -6.66 1 95.25 74 LYS B N 1
ATOM 1403 C CA . LYS B 1 74 ? -11.188 0.815 -7.285 1 95.25 74 LYS B CA 1
ATOM 1404 C C . LYS B 1 74 ? -11.289 1.179 -8.766 1 95.25 74 LYS B C 1
ATOM 1406 O O . LYS B 1 74 ? -11.586 0.323 -9.602 1 95.25 74 LYS B O 1
ATOM 1411 N N . ARG B 1 75 ? -11.086 2.355 -9.016 1 95.31 75 ARG B N 1
ATOM 1412 C CA . ARG B 1 75 ? -11.109 2.807 -10.406 1 95.31 75 ARG B CA 1
ATOM 1413 C C . ARG B 1 75 ? -10.023 2.113 -11.227 1 95.31 75 ARG B C 1
ATOM 1415 O O . ARG B 1 75 ? -10.273 1.664 -12.344 1 95.31 75 ARG B O 1
ATOM 1422 N N . LYS B 1 76 ? -8.844 2.004 -10.648 1 95.06 76 LYS B N 1
ATOM 1423 C CA . LYS B 1 76 ? -7.73 1.334 -11.312 1 95.06 76 LYS B CA 1
ATOM 1424 C C . LYS B 1 76 ? -8.047 -0.137 -11.57 1 95.06 76 LYS B C 1
ATOM 1426 O O . LYS B 1 76 ? -7.672 -0.687 -12.609 1 95.06 76 LYS B O 1
ATOM 1431 N N . LEU B 1 77 ? -8.664 -0.701 -10.625 1 95.81 77 LEU B N 1
ATOM 1432 C CA . LEU B 1 77 ? -9.031 -2.109 -10.742 1 95.81 77 LEU B CA 1
ATOM 1433 C C . LEU B 1 77 ? -10.055 -2.312 -11.859 1 95.81 77 LEU B C 1
ATOM 1435 O O . LEU B 1 77 ? -9.906 -3.217 -12.68 1 95.81 77 LEU B O 1
ATOM 1439 N N . LYS B 1 78 ? -11.07 -1.475 -11.844 1 95.62 78 LYS B N 1
ATOM 1440 C CA . LYS B 1 78 ? -12.094 -1.562 -12.875 1 95.62 78 LYS B CA 1
ATOM 1441 C C . LYS B 1 78 ? -11.492 -1.411 -14.273 1 95.62 78 LYS B C 1
ATOM 1443 O O . LYS B 1 78 ? -11.789 -2.203 -15.172 1 95.62 78 LYS B O 1
ATOM 1448 N N . THR B 1 79 ? -10.688 -0.461 -14.438 1 95.5 79 THR B N 1
ATOM 1449 C CA . THR B 1 79 ? -10.047 -0.191 -15.719 1 95.5 79 THR B CA 1
ATOM 1450 C C . THR B 1 79 ? -9.117 -1.335 -16.109 1 95.5 79 THR B C 1
ATOM 1452 O O . THR B 1 79 ? -9.109 -1.77 -17.266 1 95.5 79 THR B O 1
ATOM 1455 N N . GLY B 1 80 ? -8.336 -1.795 -15.133 1 93.44 80 GLY B N 1
ATOM 1456 C CA . GLY B 1 80 ? -7.402 -2.877 -15.391 1 93.44 80 GLY B CA 1
ATOM 1457 C C . GLY B 1 80 ? -8.086 -4.168 -15.805 1 93.44 80 GLY B C 1
ATOM 1458 O O . GLY B 1 80 ? -7.605 -4.867 -16.703 1 93.44 80 GLY B O 1
ATOM 1459 N N . ILE B 1 81 ? -9.172 -4.43 -15.164 1 94.88 81 ILE B N 1
ATOM 1460 C CA . ILE B 1 81 ? -9.922 -5.641 -15.477 1 94.88 81 ILE B CA 1
ATOM 1461 C C . ILE B 1 81 ? -10.562 -5.512 -16.859 1 94.88 81 ILE B C 1
ATOM 1463 O O . ILE B 1 81 ? -10.492 -6.434 -17.672 1 94.88 81 ILE B O 1
ATOM 1467 N N . ALA B 1 82 ? -11.164 -4.414 -17.109 1 94.06 82 ALA B N 1
ATOM 1468 C CA . ALA B 1 82 ? -11.852 -4.176 -18.375 1 94.06 82 ALA B CA 1
ATOM 1469 C C . ALA B 1 82 ? -10.883 -4.238 -19.547 1 94.06 82 ALA B C 1
ATOM 1471 O O . ALA B 1 82 ? -11.234 -4.73 -20.625 1 94.06 82 ALA B O 1
ATOM 1472 N N . GLU B 1 83 ? -9.633 -3.812 -19.328 1 93.12 83 GLU B N 1
ATOM 1473 C CA . GLU B 1 83 ? -8.641 -3.75 -20.406 1 93.12 83 GLU B CA 1
ATOM 1474 C C . GLU B 1 83 ? -7.859 -5.055 -20.5 1 93.12 83 GLU B C 1
ATOM 1476 O O . GLU B 1 83 ? -7.066 -5.238 -21.422 1 93.12 83 GLU B O 1
ATOM 1481 N N . GLY B 1 84 ? -8.086 -5.887 -19.625 1 90.62 84 GLY B N 1
ATOM 1482 C CA . GLY B 1 84 ? -7.355 -7.145 -19.625 1 90.62 84 GLY B CA 1
ATOM 1483 C C . GLY B 1 84 ? -5.883 -6.984 -19.312 1 90.62 84 GLY B C 1
ATOM 1484 O O . GLY B 1 84 ? -5.023 -7.512 -20.016 1 90.62 84 GLY B O 1
ATOM 1485 N N . HIS B 1 85 ? -5.648 -6.223 -18.312 1 89.31 85 HIS B N 1
ATOM 1486 C CA . HIS B 1 85 ? -4.273 -6.008 -17.875 1 89.31 85 HIS B CA 1
ATOM 1487 C C . HIS B 1 85 ? -3.58 -7.332 -17.578 1 89.31 85 HIS B C 1
ATOM 1489 O O . HIS B 1 85 ? -4.238 -8.32 -17.234 1 89.31 85 HIS B O 1
ATOM 1495 N N . GLU B 1 86 ? -2.357 -7.312 -17.719 1 91.06 86 GLU B N 1
ATOM 1496 C CA . GLU B 1 86 ? -1.582 -8.539 -17.578 1 91.06 86 GLU B CA 1
ATOM 1497 C C . GLU B 1 86 ? -1.764 -9.156 -16.188 1 91.06 86 GLU B C 1
ATOM 1499 O O . GLU B 1 86 ? -1.775 -10.383 -16.047 1 91.06 86 GLU B O 1
ATOM 1504 N N . TYR B 1 87 ? -1.923 -8.352 -15.133 1 91.88 87 TYR B N 1
ATOM 1505 C CA . TYR B 1 87 ? -2.131 -8.859 -13.781 1 91.88 87 TYR B CA 1
ATOM 1506 C C . TYR B 1 87 ? -3.416 -9.672 -13.695 1 91.88 87 TYR B C 1
ATOM 1508 O O . TYR B 1 87 ? -3.51 -10.609 -12.898 1 91.88 87 TYR B O 1
ATOM 1516 N N . GLU B 1 88 ? -4.41 -9.273 -14.492 1 91.25 88 GLU B N 1
ATOM 1517 C CA . GLU B 1 88 ? -5.688 -9.977 -14.523 1 91.25 88 GLU B CA 1
ATOM 1518 C C . GLU B 1 88 ? -5.582 -11.281 -15.32 1 91.25 88 GLU B C 1
ATOM 1520 O O . GLU B 1 88 ? -6.129 -12.305 -14.906 1 91.25 88 GLU B O 1
ATOM 1525 N N . LYS B 1 89 ? -4.801 -11.219 -16.312 1 90.31 89 LYS B N 1
ATOM 1526 C CA . LYS B 1 89 ? -4.637 -12.398 -17.156 1 90.31 89 LYS B CA 1
ATOM 1527 C C . LYS B 1 89 ? -3.828 -13.477 -16.453 1 90.31 89 LYS B C 1
ATOM 1529 O O . LYS B 1 89 ? -4.035 -14.672 -16.688 1 90.31 89 LYS B O 1
ATOM 1534 N N . ASP B 1 90 ? -3.008 -12.914 -15.609 1 89.19 90 ASP B N 1
ATOM 1535 C CA . ASP B 1 90 ? -2.141 -13.836 -14.875 1 89.19 90 ASP B CA 1
ATOM 1536 C C . ASP B 1 90 ? -2.719 -14.156 -13.5 1 89.19 90 ASP B C 1
ATOM 1538 O O . ASP B 1 90 ? -2.221 -13.672 -12.484 1 89.19 90 ASP B O 1
ATOM 1542 N N . GLY B 1 91 ? -3.805 -14.969 -13.406 1 88.25 91 GLY B N 1
ATOM 1543 C CA . GLY B 1 91 ? -4.277 -15.477 -12.125 1 88.25 91 GLY B CA 1
ATOM 1544 C C . GLY B 1 91 ? -5.434 -14.672 -11.555 1 88.25 91 GLY B C 1
ATOM 1545 O O . GLY B 1 91 ? -5.793 -14.836 -10.391 1 88.25 91 GLY B O 1
ATOM 1546 N N . ARG B 1 92 ? -5.965 -13.727 -12.281 1 92.31 92 ARG B N 1
ATOM 1547 C CA . ARG B 1 92 ? -7.133 -12.945 -11.898 1 92.31 92 ARG B CA 1
ATOM 1548 C C . ARG B 1 92 ? -6.871 -12.164 -10.617 1 92.31 92 ARG B C 1
ATOM 1550 O O . ARG B 1 92 ? -7.738 -12.086 -9.742 1 92.31 92 ARG B O 1
ATOM 1557 N N . SER B 1 93 ? -5.691 -11.672 -10.5 1 94.31 93 SER B N 1
ATOM 1558 C CA . SER B 1 93 ? -5.273 -10.992 -9.281 1 94.31 93 SER B CA 1
ATOM 1559 C C . SER B 1 93 ? -6.082 -9.719 -9.055 1 94.31 93 SER B C 1
ATOM 1561 O O . SER B 1 93 ? -6.441 -9.398 -7.914 1 94.31 93 SER B O 1
ATOM 1563 N N . LEU B 1 94 ? -6.426 -9.047 -10.047 1 95.25 94 LEU B N 1
ATOM 1564 C CA . LEU B 1 94 ? -7.168 -7.797 -9.914 1 95.25 94 LEU B CA 1
ATOM 1565 C C . LEU B 1 94 ? -8.609 -8.062 -9.484 1 95.25 94 LEU B C 1
ATOM 1567 O O . LEU B 1 94 ? -9.133 -7.375 -8.609 1 95.25 94 LEU B O 1
ATOM 1571 N N . SER B 1 95 ? -9.141 -9.023 -10.062 1 93.81 95 SER B N 1
ATOM 1572 C CA . SER B 1 95 ? -10.508 -9.398 -9.703 1 93.81 95 SER B CA 1
ATOM 1573 C C . SER B 1 95 ? -10.594 -9.836 -8.25 1 93.81 95 SER B C 1
ATOM 1575 O O . SER B 1 95 ? -11.547 -9.492 -7.547 1 93.81 95 SER B O 1
ATOM 1577 N N . LYS B 1 96 ? -9.633 -10.609 -7.812 1 93.88 96 LYS B N 1
ATOM 1578 C CA . LYS B 1 96 ? -9.578 -11.047 -6.418 1 93.88 96 LYS B CA 1
ATOM 1579 C C . LYS B 1 96 ? -9.492 -9.852 -5.473 1 93.88 96 LYS B C 1
ATOM 1581 O O . LYS B 1 96 ? -10.18 -9.812 -4.449 1 93.88 96 LYS B O 1
ATOM 1586 N N . LEU B 1 97 ? -8.633 -8.938 -5.855 1 93.56 97 LEU B N 1
ATOM 1587 C CA . LEU B 1 97 ? -8.469 -7.742 -5.039 1 93.56 97 LEU B CA 1
ATOM 1588 C C . LEU B 1 97 ? -9.734 -6.891 -5.047 1 93.56 97 LEU B C 1
ATOM 1590 O O . LEU B 1 97 ? -10.125 -6.34 -4.016 1 93.56 97 LEU B O 1
ATOM 1594 N N . GLN B 1 98 ? -10.336 -6.766 -6.188 1 94.25 98 GLN B N 1
ATOM 1595 C CA . GLN B 1 98 ? -11.578 -6.012 -6.293 1 94.25 98 GLN B CA 1
ATOM 1596 C C . GLN B 1 98 ? -12.656 -6.602 -5.387 1 94.25 98 GLN B C 1
ATOM 1598 O O . GLN B 1 98 ? -13.375 -5.863 -4.711 1 94.25 98 GLN B O 1
ATOM 1603 N N . LEU B 1 99 ? -12.734 -7.914 -5.402 1 92.38 99 LEU B N 1
ATOM 1604 C CA . LEU B 1 99 ? -13.695 -8.602 -4.555 1 92.38 99 LEU B CA 1
ATOM 1605 C C . LEU B 1 99 ? -13.391 -8.359 -3.08 1 92.38 99 LEU B C 1
ATOM 1607 O O . LEU B 1 99 ? -14.305 -8.148 -2.281 1 92.38 99 LEU B O 1
ATOM 1611 N N . HIS B 1 100 ? -12.141 -8.398 -2.783 1 91.56 100 HIS B N 1
ATOM 1612 C CA . HIS B 1 100 ? -11.711 -8.148 -1.413 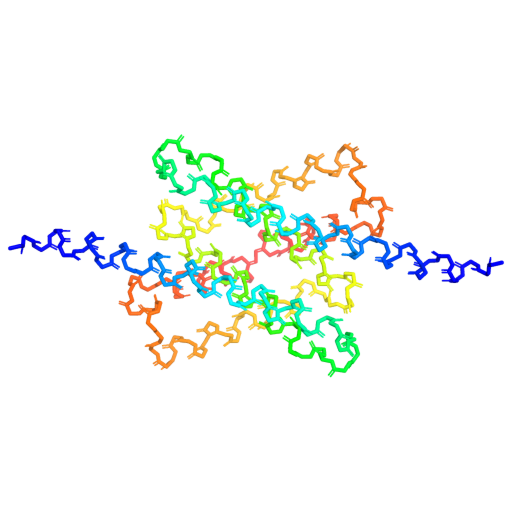1 91.56 100 HIS B CA 1
ATOM 1613 C C . HIS B 1 100 ? -12.102 -6.746 -0.955 1 91.56 100 HIS B C 1
ATOM 1615 O O . HIS B 1 100 ? -12.594 -6.57 0.162 1 91.56 100 HIS B O 1
ATOM 1621 N N . LEU B 1 101 ? -11.922 -5.801 -1.847 1 89.31 101 LEU B N 1
ATOM 1622 C CA . LEU B 1 101 ? -12.242 -4.418 -1.516 1 89.31 101 LEU B CA 1
ATOM 1623 C C . LEU B 1 101 ? -13.75 -4.207 -1.427 1 89.31 101 LEU B C 1
ATOM 1625 O O . LEU B 1 101 ? -14.219 -3.381 -0.642 1 89.31 101 LEU B O 1
ATOM 1629 N N . LYS B 1 102 ? -14.508 -4.965 -2.217 1 84.94 102 LYS B N 1
ATOM 1630 C CA . LYS B 1 102 ? -15.961 -4.871 -2.213 1 84.94 102 LYS B CA 1
ATOM 1631 C C . LYS B 1 102 ? -16.547 -5.5 -0.953 1 84.94 102 LYS B C 1
ATOM 1633 O O . LYS B 1 102 ? -17.547 -5 -0.409 1 84.94 102 LYS B O 1
ATOM 1638 N N . GLU B 1 103 ? -16 -6.625 -0.639 1 78.44 103 GLU B N 1
ATOM 1639 C CA . GLU B 1 103 ? -16.484 -7.332 0.541 1 78.44 103 GLU B CA 1
ATOM 1640 C C . GLU B 1 103 ? -16.219 -6.531 1.813 1 78.44 103 GLU B C 1
ATOM 1642 O O . GLU B 1 103 ? -16.922 -6.688 2.811 1 78.44 103 GLU B O 1
ATOM 1647 N N . HIS B 1 104 ? -15.211 -5.777 1.715 1 65.06 104 HIS B N 1
ATOM 1648 C CA . HIS B 1 104 ? -14.867 -4.969 2.877 1 65.06 104 HIS B CA 1
ATOM 1649 C C . HIS B 1 104 ? -15.367 -3.537 2.719 1 65.06 104 HIS B C 1
ATOM 1651 O O . HIS B 1 104 ? -15.203 -2.713 3.621 1 65.06 104 HIS B O 1
ATOM 1657 N N . HIS B 1 105 ? -16.062 -3.219 1.596 1 53.41 105 HIS B N 1
ATOM 1658 C CA . HIS B 1 105 ? -16.797 -1.979 1.365 1 53.41 105 HIS B CA 1
ATOM 1659 C C . HIS B 1 105 ? -18.266 -2.256 1.086 1 53.41 105 HIS B C 1
ATOM 1661 O O . HIS B 1 105 ? -18.609 -3.266 0.463 1 53.41 105 HIS B O 1
#

Organism: NCBI:txid182773

Secondary structure (DSSP, 8-state):
--HHHHHHHHHHHHHHHHHHHHHHHHHHHHHHHHH-TTTTHHHHHHHHHHHHHHHHHHHHHTT--HHHHHHHHHHHHHHHHHHT-HHHHTTSHHHHHHHHHHH--/--HHHHHHHHHHHHHHHHHHHHHHHHHHHHHHHHH-TTTTHHHHHHHHHHHHHHHHHHHHHTT--HHHHHHHHHHHHHHHHHHT-HHHHTTSHHHHHHHHHHH--

Sequence (210 aa):
MKREELNIMSNIKMIEKLKANLLCIIGEFYHLLTKGSNVAQDAILNCISGAILILYVLAQKLGYSCEDVDNDMKRKLKTGIAEGHEYEKDGRSLSKLQLHLKEHHMKREELNIMSNIKMIEKLKANLLCIIGEFYHLLTKGSNVAQDAILNCISGAILILYVLAQKLGYSCEDVDNDMKRKLKTGIAEGHEYEKDGRSLSKLQLHLKEHH

InterPro domains:
  IPR025984 dCTP pyrophosphatase 1 [PF12643] (8-93)

Radius of gyration: 17.46 Å; Cα contacts (8 Å, |Δi|>4): 181; chains: 2; bounding box: 33×61×42 Å

Nearest PDB structures (foldseek):
  5szg-assembly1_A  TM=4.810E-01  e=3.375E+00  Homo sapiens
  5szg-assembly1_B  TM=3.398E-01  e=3.003E+00  Homo sapiens
  5szg-assembly1_A  TM=4.812E-01  e=3.375E+00  Homo sapiens
  5szg-assembly1_B  TM=3.400E-01  e=3.003E+00  Homo sapiens

pLDDT: mean 90.92, std 8.08, range [53.41, 98.25]